Protein AF-A0A6J2YFG0-F1 (afdb_monomer)

Sequence (259 aa):
MTPFLTPVRARVRWTGNDNLDLIRAYYRATNGEQNKTGYRIRLYEQWISLRPDFSRESQQLADQLRSVLRRKRLVLDRLKQAVLAESQEPEQEQNDNLNEISETTHNTPQSRERASLIRRQSRHSVIPHPEENIVTEEIGRIFEKYLMKYSGVDFLSRPRLPKIKYNNQTKSTVAIMNRTLSQYLLQSLSLQNTCNLIYCAAVAVSHVTGLRIGEMVQSSNHKPQIPPWKRRLENKIKDIRVTIRVLHTYLTNDNKINK

Solvent-accessible surface area (backbone atoms only — not comparable to full-atom values): 16410 Å² total; per-residue (Å²): 139,82,84,84,78,75,79,78,81,71,85,80,83,82,50,77,64,59,55,51,54,51,51,50,18,42,34,65,35,13,65,71,66,75,44,71,77,76,30,51,60,44,25,40,58,41,37,44,74,75,37,68,92,63,84,71,56,47,66,59,53,51,54,49,48,54,56,47,58,72,72,44,64,82,65,45,58,60,52,47,52,51,55,54,52,72,72,64,73,86,85,74,92,80,84,89,82,89,88,76,91,81,89,79,78,90,84,88,77,94,80,88,80,76,80,81,71,70,77,75,70,78,78,87,81,75,81,82,53,75,71,58,53,55,55,51,50,52,50,49,54,46,24,52,54,38,44,65,71,49,58,91,56,61,79,87,81,53,73,76,80,75,88,79,73,94,49,71,66,51,50,52,51,49,53,50,48,51,60,59,47,54,64,59,51,76,71,46,89,42,72,67,50,45,51,49,53,54,50,23,48,53,50,31,50,34,47,75,72,68,43,79,72,59,74,83,74,76,72,87,80,68,76,85,76,76,53,72,68,57,54,52,50,53,49,52,52,49,53,51,52,50,53,52,51,52,53,50,51,50,60,55,49,57,63,59,73,77,107

Nearest PDB structures (foldseek):
  4gs7-assembly1_A  TM=3.344E-01  e=2.874E+00  Homo sapiens
  2psm-assembly2_B  TM=2.768E-01  e=5.308E+00  Mus musculus
  8gym-assembly1_T7  TM=2.906E-01  e=5.043E+00  Tetrahymena thermophila SB210

pLDDT: mean 72.44, std 20.34, range [28.08, 97.44]

Organism: Sitophilus oryzae (NCBI:txid7048)

Structure (mmCIF, N/CA/C/O backbone):
data_AF-A0A6J2YFG0-F1
#
_entry.id   AF-A0A6J2YFG0-F1
#
loop_
_atom_site.group_PDB
_atom_site.id
_atom_site.type_symbol
_atom_site.label_atom_id
_atom_site.label_alt_id
_atom_site.label_comp_id
_atom_site.label_asym_id
_atom_site.label_entity_id
_atom_site.label_seq_id
_atom_site.pdbx_PDB_ins_code
_atom_site.Cartn_x
_atom_site.Cartn_y
_atom_site.Cartn_z
_atom_site.occupancy
_atom_site.B_iso_or_equiv
_atom_site.auth_seq_id
_atom_site.auth_comp_id
_atom_site.auth_asym_id
_atom_site.auth_atom_id
_atom_site.pdbx_PDB_model_num
ATOM 1 N N . MET A 1 1 ? -47.883 -12.473 -22.161 1.00 37.53 1 MET A N 1
ATOM 2 C CA . MET A 1 1 ? -46.892 -11.779 -21.308 1.00 37.53 1 MET A CA 1
ATOM 3 C C . MET A 1 1 ? -45.526 -12.397 -21.559 1.00 37.53 1 MET A C 1
ATOM 5 O O . MET A 1 1 ? -45.252 -13.478 -21.061 1.00 37.53 1 MET A O 1
ATOM 9 N N . THR A 1 2 ? -44.708 -11.772 -22.401 1.00 38.28 2 THR A N 1
ATOM 10 C CA . THR A 1 2 ? -43.334 -12.205 -22.705 1.00 38.28 2 THR A CA 1
ATOM 11 C C . THR A 1 2 ? -42.354 -11.413 -21.836 1.00 38.28 2 THR A C 1
ATOM 13 O O . THR A 1 2 ? -42.432 -10.182 -21.837 1.00 38.28 2 THR A O 1
ATOM 16 N N . PRO A 1 3 ? -41.450 -12.058 -21.079 1.00 48.56 3 PRO A N 1
ATOM 17 C CA . PRO A 1 3 ? -40.495 -11.344 -20.246 1.00 48.56 3 PRO A CA 1
ATOM 18 C C . PRO A 1 3 ? -39.401 -10.723 -21.124 1.00 48.56 3 PRO A C 1
ATOM 20 O O . PRO A 1 3 ? -38.761 -11.405 -21.924 1.00 48.56 3 PRO A O 1
ATOM 23 N N . PHE A 1 4 ? -39.186 -9.417 -20.966 1.00 44.22 4 PHE A N 1
ATOM 24 C CA . PHE A 1 4 ? -38.069 -8.696 -21.568 1.00 44.22 4 PHE A CA 1
ATOM 25 C C . PHE A 1 4 ? -36.757 -9.182 -20.939 1.00 44.22 4 PHE A C 1
ATOM 27 O O . PHE A 1 4 ? -36.405 -8.799 -19.824 1.00 44.22 4 PHE A O 1
ATOM 34 N N . LEU A 1 5 ? -36.026 -10.031 -21.659 1.00 46.69 5 LEU A N 1
ATOM 35 C CA . LEU A 1 5 ? -34.631 -10.330 -21.355 1.00 46.69 5 LEU A CA 1
ATOM 36 C C . LEU A 1 5 ? -33.812 -9.062 -21.611 1.00 46.69 5 LEU A C 1
ATOM 38 O O . LEU A 1 5 ? -33.659 -8.626 -22.751 1.00 46.69 5 LEU A O 1
ATOM 42 N N . THR A 1 6 ? -33.290 -8.450 -20.552 1.00 49.12 6 THR A N 1
ATOM 43 C CA . THR A 1 6 ? -32.314 -7.373 -20.694 1.00 49.12 6 THR A CA 1
ATOM 44 C C . THR A 1 6 ? -31.014 -7.967 -21.249 1.00 49.12 6 THR A C 1
ATOM 46 O O . THR A 1 6 ? -30.481 -8.925 -20.679 1.00 49.12 6 THR A O 1
ATOM 49 N N . PRO A 1 7 ? -30.479 -7.456 -22.372 1.00 49.28 7 PRO A N 1
ATOM 50 C CA . PRO A 1 7 ? -29.244 -7.984 -22.925 1.00 49.28 7 PRO A CA 1
ATOM 51 C C . PRO A 1 7 ? -28.097 -7.693 -21.954 1.00 49.28 7 PRO A C 1
ATOM 53 O O . PRO A 1 7 ? -27.773 -6.540 -21.657 1.00 49.28 7 PRO A O 1
ATOM 56 N N . VAL A 1 8 ? -27.474 -8.758 -21.450 1.00 50.25 8 VAL A N 1
ATOM 57 C CA . VAL A 1 8 ? -26.252 -8.690 -20.646 1.00 50.25 8 VAL A CA 1
ATOM 58 C C . VAL A 1 8 ? -25.193 -7.952 -21.469 1.00 50.25 8 VAL A C 1
ATOM 60 O O . VAL A 1 8 ? -24.747 -8.448 -22.503 1.00 50.25 8 VAL A O 1
ATOM 63 N N . ARG A 1 9 ? -24.803 -6.743 -21.035 1.00 54.16 9 ARG A N 1
ATOM 64 C CA . ARG A 1 9 ? -23.772 -5.921 -21.694 1.00 54.16 9 ARG A CA 1
ATOM 65 C C . ARG A 1 9 ? -22.463 -6.716 -21.775 1.00 54.16 9 ARG A C 1
ATOM 67 O O . ARG A 1 9 ? -21.718 -6.807 -20.798 1.00 54.16 9 ARG A O 1
ATOM 74 N N . ALA A 1 10 ? -22.176 -7.278 -22.947 1.00 57.47 10 ALA A N 1
ATOM 75 C CA . ALA A 1 10 ? -20.907 -7.932 -23.229 1.00 57.47 10 ALA A CA 1
ATOM 76 C C . ALA A 1 10 ? -19.752 -6.943 -23.001 1.00 57.47 10 ALA A C 1
ATOM 78 O O . ALA A 1 10 ? -19.823 -5.774 -23.396 1.00 57.47 10 ALA A O 1
ATOM 79 N N . ARG A 1 11 ? -18.677 -7.396 -22.340 1.00 59.41 11 ARG A N 1
ATOM 80 C CA . ARG A 1 11 ? -17.484 -6.563 -22.144 1.00 59.41 11 ARG A CA 1
ATOM 81 C C . ARG A 1 11 ? -16.858 -6.271 -23.498 1.00 59.41 11 ARG A C 1
ATOM 83 O O . ARG A 1 11 ? -16.378 -7.162 -24.189 1.00 59.41 11 ARG A O 1
ATOM 90 N N . VAL A 1 12 ? -16.843 -4.996 -23.834 1.00 73.75 12 VAL A N 1
ATOM 91 C CA . VAL A 1 12 ? -16.319 -4.481 -25.089 1.00 73.75 12 VAL A CA 1
ATOM 92 C C . VAL A 1 12 ? -14.810 -4.676 -25.139 1.00 73.75 12 VAL A C 1
ATOM 94 O O . VAL A 1 12 ? -14.087 -4.286 -24.216 1.00 73.75 12 VAL A O 1
ATOM 97 N N . ARG A 1 13 ? -14.326 -5.259 -26.234 1.00 77.88 13 ARG A N 1
ATOM 98 C CA . ARG A 1 13 ? -12.897 -5.419 -26.488 1.00 77.88 13 ARG A CA 1
ATOM 99 C C . ARG A 1 13 ? -12.367 -4.173 -27.191 1.00 77.88 13 ARG A C 1
ATOM 101 O O . ARG A 1 13 ? -12.672 -3.947 -28.351 1.00 77.88 13 ARG A O 1
ATOM 108 N N . TRP A 1 14 ? -11.558 -3.392 -26.483 1.00 80.38 14 TRP A N 1
ATOM 109 C CA . TRP A 1 14 ? -10.846 -2.244 -27.046 1.00 80.38 14 TRP A CA 1
ATOM 110 C C . TRP A 1 14 ? -9.569 -2.703 -27.743 1.00 80.38 14 TRP A C 1
ATOM 112 O O . TRP A 1 14 ? -8.696 -3.303 -27.107 1.00 80.38 14 TRP A O 1
ATOM 122 N N . THR A 1 15 ? -9.441 -2.412 -29.031 1.00 83.12 15 THR A N 1
ATOM 123 C CA . THR A 1 15 ? -8.237 -2.718 -29.805 1.00 83.12 15 THR A CA 1
ATOM 124 C C . THR A 1 15 ? -7.168 -1.635 -29.641 1.00 83.12 15 THR A C 1
ATOM 126 O O . THR A 1 15 ? -7.382 -0.576 -29.045 1.00 83.12 15 THR A O 1
ATOM 129 N N . GLY A 1 16 ? -5.959 -1.907 -30.140 1.00 77.00 16 GLY A N 1
ATOM 130 C CA . GLY A 1 16 ? -4.879 -0.919 -30.162 1.00 77.00 16 GLY A CA 1
ATOM 131 C C . GLY A 1 16 ? -5.262 0.344 -30.936 1.00 77.00 16 GLY A C 1
ATOM 132 O O . GLY A 1 16 ? -4.987 1.436 -30.443 1.00 77.00 16 GLY A O 1
ATOM 133 N N . ASN A 1 17 ? -5.943 0.176 -32.072 1.00 79.69 17 ASN A N 1
ATOM 134 C CA . ASN A 1 17 ? -6.366 1.263 -32.949 1.00 79.69 17 ASN A CA 1
ATOM 135 C C . ASN A 1 17 ? -7.464 2.122 -32.307 1.00 79.69 17 ASN A C 1
ATOM 137 O O . ASN A 1 17 ? -7.346 3.339 -32.275 1.00 79.69 17 ASN A O 1
ATOM 141 N N . ASP A 1 18 ? -8.447 1.493 -31.650 1.00 82.81 18 ASP A N 1
ATOM 142 C CA . ASP A 1 18 ? -9.519 2.223 -30.948 1.00 82.81 18 ASP A CA 1
ATOM 143 C C . ASP A 1 18 ? -8.964 3.156 -29.869 1.00 82.81 18 ASP A C 1
ATOM 145 O O . ASP A 1 18 ? -9.440 4.269 -29.672 1.00 82.81 18 ASP A O 1
ATOM 149 N N . ASN A 1 19 ? -7.922 2.708 -29.167 1.00 86.19 19 ASN A N 1
ATOM 150 C CA . ASN A 1 19 ? -7.276 3.529 -28.152 1.00 86.19 19 ASN A CA 1
ATOM 151 C C . ASN A 1 19 ? -6.486 4.695 -28.768 1.00 86.19 19 ASN A C 1
ATOM 153 O O . ASN A 1 19 ? -6.380 5.737 -28.128 1.00 86.19 19 ASN A O 1
ATOM 157 N N . LEU A 1 20 ? -5.919 4.524 -29.967 1.00 83.69 20 LEU A N 1
ATOM 158 C CA . LEU A 1 20 ? -5.206 5.589 -30.679 1.00 83.69 20 LEU A CA 1
ATOM 159 C C . LEU A 1 20 ? -6.177 6.660 -31.172 1.00 83.69 20 LEU A C 1
ATOM 161 O O . LEU A 1 20 ? -5.959 7.839 -30.903 1.00 83.69 20 LEU A O 1
ATOM 165 N N . ASP A 1 21 ? -7.277 6.248 -31.797 1.00 84.38 21 ASP A N 1
ATOM 166 C CA . ASP A 1 21 ? -8.328 7.163 -32.245 1.00 84.38 21 ASP A CA 1
ATOM 167 C C . ASP A 1 21 ? -8.951 7.910 -31.055 1.00 84.38 21 ASP A C 1
ATOM 169 O O . ASP A 1 21 ? -9.242 9.100 -31.145 1.00 84.38 21 ASP A O 1
ATOM 173 N N . LEU A 1 22 ? -9.057 7.254 -29.891 1.00 87.81 22 LEU A N 1
ATOM 174 C CA . LEU A 1 22 ? -9.619 7.860 -28.680 1.00 87.81 22 LEU A CA 1
ATOM 175 C C . LEU A 1 22 ? -8.699 8.948 -28.125 1.00 87.81 22 LEU A C 1
ATOM 177 O O . LEU A 1 22 ? -9.158 9.987 -27.651 1.00 87.81 22 LEU A O 1
ATOM 181 N N . ILE A 1 23 ? -7.388 8.715 -28.197 1.00 85.94 23 ILE A N 1
ATOM 182 C CA . ILE A 1 23 ? -6.373 9.700 -27.822 1.00 85.94 23 ILE A CA 1
ATOM 183 C C . ILE A 1 23 ? -6.367 10.873 -28.815 1.00 85.94 23 ILE A C 1
ATOM 185 O O . ILE A 1 23 ? -6.275 12.020 -28.382 1.00 85.94 23 ILE A O 1
ATOM 189 N N . ARG A 1 24 ? -6.506 10.619 -30.124 1.00 84.12 24 ARG A N 1
ATOM 190 C CA . ARG A 1 24 ? -6.614 11.679 -31.144 1.00 84.12 24 ARG A CA 1
ATOM 191 C C . ARG A 1 24 ? -7.839 12.559 -30.908 1.00 84.12 24 ARG A C 1
ATOM 193 O O . ARG A 1 24 ? -7.699 13.776 -30.821 1.00 84.12 24 ARG A O 1
ATOM 200 N N . ALA A 1 25 ? -9.005 11.943 -30.707 1.00 86.88 25 ALA A N 1
ATOM 201 C CA . ALA A 1 25 ? -10.244 12.641 -30.370 1.00 86.88 25 ALA A CA 1
ATOM 202 C C . ALA A 1 25 ? -10.077 13.515 -29.116 1.00 86.88 25 ALA A C 1
ATOM 204 O O . ALA A 1 25 ? -10.520 14.660 -29.080 1.00 86.88 25 ALA A O 1
ATOM 205 N N . TYR A 1 26 ? -9.382 12.999 -28.097 1.00 89.12 26 TYR A N 1
ATOM 206 C CA . TYR A 1 26 ? -9.089 13.736 -26.869 1.00 89.12 26 TYR A CA 1
ATOM 207 C C . TYR A 1 26 ? -8.193 14.953 -27.088 1.00 89.12 26 TYR A C 1
ATOM 209 O O . TYR A 1 26 ? -8.483 16.029 -26.557 1.00 89.12 26 TYR A O 1
ATOM 217 N N . TYR A 1 27 ? -7.117 14.809 -27.859 1.00 86.31 27 TYR A N 1
ATOM 218 C CA . TYR A 1 27 ? -6.218 15.927 -28.117 1.00 86.31 27 TYR A CA 1
ATOM 219 C C . TYR A 1 27 ? -6.853 17.002 -28.994 1.00 86.31 27 TYR A C 1
ATOM 221 O O . TYR A 1 27 ? -6.653 18.179 -28.698 1.00 86.31 27 TYR A O 1
ATOM 229 N N . ARG A 1 28 ? -7.698 16.620 -29.962 1.00 84.94 28 ARG A N 1
ATOM 230 C CA . ARG A 1 28 ? -8.531 17.566 -30.722 1.00 84.94 28 ARG A CA 1
ATOM 231 C C . ARG A 1 28 ? -9.535 18.284 -29.816 1.00 84.94 28 ARG A C 1
ATOM 233 O O . ARG A 1 28 ? -9.607 19.501 -29.815 1.00 84.94 28 ARG A O 1
ATOM 240 N N . ALA A 1 29 ? -10.233 17.555 -28.945 1.00 85.94 29 ALA A N 1
ATOM 241 C CA . ALA A 1 29 ? -11.235 18.127 -28.038 1.00 85.94 29 ALA A CA 1
ATOM 242 C C . ALA A 1 29 ? -10.672 19.060 -26.944 1.00 85.94 29 ALA A C 1
ATOM 244 O O . ALA A 1 29 ? -11.425 19.816 -26.318 1.00 85.94 29 ALA A O 1
ATOM 245 N N . THR A 1 30 ? -9.372 18.967 -26.654 1.00 84.69 30 THR A N 1
ATOM 246 C CA . THR A 1 30 ? -8.705 19.735 -25.589 1.00 84.69 30 THR A CA 1
ATOM 247 C C . THR A 1 30 ? -7.671 20.731 -26.099 1.00 84.69 30 THR A C 1
ATOM 249 O O . THR A 1 30 ? -7.011 21.353 -25.264 1.00 84.69 30 THR A O 1
ATOM 252 N N . ASN A 1 31 ? -7.511 20.873 -27.419 1.00 80.38 31 ASN A N 1
ATOM 253 C CA . ASN A 1 31 ? -6.430 21.634 -28.054 1.00 80.38 31 ASN A CA 1
ATOM 254 C C . ASN A 1 31 ? -5.073 21.291 -27.421 1.00 80.38 31 ASN A C 1
ATOM 256 O O . ASN A 1 31 ? -4.400 22.130 -26.824 1.00 80.38 31 ASN A O 1
ATOM 260 N N . GLY A 1 32 ? -4.723 20.003 -27.426 1.00 76.00 32 GLY A N 1
ATOM 261 C CA . GLY A 1 32 ? -3.454 19.549 -26.859 1.00 76.00 32 GLY A CA 1
ATOM 262 C C . GLY A 1 32 ? -3.339 19.738 -25.342 1.00 76.00 32 GLY A C 1
ATOM 263 O O . GLY A 1 32 ? -2.236 19.985 -24.853 1.00 76.00 32 GLY A O 1
ATOM 264 N N . GLU A 1 33 ? -4.445 19.583 -24.602 1.00 80.19 33 GLU A N 1
ATOM 265 C CA . GLU A 1 33 ? -4.572 19.759 -23.143 1.00 80.19 33 GLU A CA 1
ATOM 266 C C . GLU A 1 33 ? -4.668 21.199 -22.605 1.00 80.19 33 GLU A C 1
ATOM 268 O O . GLU A 1 33 ? -4.679 21.380 -21.385 1.00 80.19 33 GLU A O 1
ATOM 273 N N . GLN A 1 34 ? -4.806 22.210 -23.462 1.00 74.19 34 GLN A N 1
ATOM 274 C CA . GLN A 1 34 ? -4.973 23.604 -23.033 1.00 74.19 34 GLN A CA 1
ATOM 275 C C . GLN A 1 34 ? -6.355 23.877 -22.416 1.00 74.19 34 GLN A C 1
ATOM 277 O O . GLN A 1 34 ? -6.458 24.616 -21.439 1.00 74.19 34 GLN A O 1
ATOM 282 N N . ASN A 1 35 ? -7.415 23.225 -22.911 1.00 78.94 35 ASN A N 1
ATOM 283 C CA . ASN A 1 35 ? -8.776 23.389 -22.389 1.00 78.94 35 ASN A CA 1
ATOM 284 C C . ASN A 1 35 ? -9.368 22.063 -21.883 1.00 78.94 35 ASN A C 1
ATOM 286 O O . ASN A 1 35 ? -10.023 21.311 -22.611 1.00 78.94 35 ASN A O 1
ATOM 290 N N . LYS A 1 36 ? -9.147 21.784 -20.591 1.00 80.00 36 LYS A N 1
ATOM 291 C CA . LYS A 1 36 ? -9.624 20.567 -19.905 1.00 80.00 36 LYS A CA 1
ATOM 292 C C . LYS A 1 36 ? -11.017 20.714 -19.284 1.00 80.00 36 LYS A C 1
ATOM 294 O O . LYS A 1 36 ? -11.574 19.722 -18.813 1.00 80.00 36 LYS A O 1
ATOM 299 N N . THR A 1 37 ? -11.602 21.907 -19.263 1.00 81.12 37 THR A N 1
ATOM 300 C CA . THR A 1 37 ? -12.914 22.127 -18.641 1.00 81.12 37 THR A CA 1
ATOM 301 C C . THR A 1 37 ? -14.016 21.635 -19.577 1.00 81.12 37 THR A C 1
ATOM 303 O O . THR A 1 37 ? -14.057 21.999 -20.751 1.00 81.12 37 THR A O 1
ATOM 306 N N . GLY A 1 38 ? -14.891 20.748 -19.089 1.00 77.62 38 GLY A N 1
ATOM 307 C CA . GLY A 1 38 ? -16.030 20.237 -19.868 1.00 77.62 38 GLY A CA 1
ATOM 308 C C . GLY A 1 38 ? -15.674 19.387 -21.099 1.00 77.62 38 GLY A C 1
ATOM 309 O O . GLY A 1 38 ? -16.550 19.100 -21.907 1.00 77.62 38 GLY A O 1
ATOM 310 N N . TYR A 1 39 ? -14.419 18.939 -21.245 1.00 85.50 39 TYR A N 1
ATOM 311 C CA . TYR A 1 39 ? -13.917 18.309 -22.480 1.00 85.50 39 TYR A CA 1
ATOM 312 C C . TYR A 1 39 ? -14.648 17.030 -22.920 1.00 85.50 39 TYR A C 1
ATOM 314 O O . TYR A 1 39 ? -14.474 16.591 -24.049 1.00 85.50 39 TYR A O 1
ATOM 322 N N . ARG A 1 40 ? -15.435 16.397 -22.040 1.00 84.81 40 ARG A N 1
ATOM 323 C CA . ARG A 1 40 ? -16.103 15.114 -22.318 1.00 84.81 40 ARG A CA 1
ATOM 324 C C . ARG A 1 40 ? -17.143 15.213 -23.432 1.00 84.81 40 ARG A C 1
ATOM 326 O O . ARG A 1 40 ? -17.296 14.250 -24.173 1.00 84.81 40 ARG A O 1
ATOM 333 N N . ILE A 1 41 ? -17.828 16.352 -23.536 1.00 85.00 41 ILE A N 1
ATOM 334 C CA . ILE A 1 41 ? -18.824 16.598 -24.589 1.00 85.00 41 ILE A CA 1
ATOM 335 C C . ILE A 1 41 ? -18.101 16.719 -25.937 1.00 85.00 41 ILE A C 1
ATOM 337 O O . ILE A 1 41 ? -18.354 15.929 -26.838 1.00 85.00 41 ILE A O 1
ATOM 341 N N . ARG A 1 42 ? -17.076 17.578 -26.005 1.00 87.06 42 ARG A N 1
ATOM 342 C CA . ARG A 1 42 ? -16.222 17.739 -27.194 1.00 87.06 42 ARG A CA 1
ATOM 343 C C . ARG A 1 42 ? -15.512 16.445 -27.603 1.00 87.06 42 ARG A C 1
ATOM 345 O O . ARG A 1 42 ? -15.375 16.151 -28.782 1.00 87.06 42 ARG A O 1
ATOM 352 N N . LEU A 1 43 ? -15.074 15.638 -26.635 1.00 88.06 43 LEU A N 1
ATOM 353 C CA . LEU A 1 43 ? -14.476 14.325 -26.894 1.00 88.06 43 LEU A CA 1
ATOM 354 C C . LEU A 1 43 ? -15.467 13.389 -27.589 1.00 88.06 43 LEU A C 1
ATOM 356 O O . LEU A 1 43 ? -15.077 12.662 -28.496 1.00 88.06 43 LEU A O 1
ATOM 360 N N . TYR A 1 44 ? -16.721 13.382 -27.142 1.00 87.69 44 TYR A N 1
ATOM 361 C CA . TYR A 1 44 ? -17.765 12.549 -27.726 1.00 87.69 44 TYR A CA 1
ATOM 362 C C . TYR A 1 44 ? -18.090 12.979 -29.163 1.00 87.69 44 TYR A C 1
ATOM 364 O O . TYR A 1 44 ? -18.161 12.124 -30.042 1.00 87.69 44 TYR A O 1
ATOM 372 N N . GLU A 1 45 ? -18.179 14.285 -29.423 1.00 86.19 45 GLU A N 1
ATOM 373 C CA . GLU A 1 45 ? -18.369 14.840 -30.773 1.00 86.19 45 GLU A CA 1
ATOM 374 C C . GLU A 1 45 ? -17.232 14.429 -31.722 1.00 86.19 45 GLU A C 1
ATOM 376 O O . GLU A 1 45 ? -17.475 13.893 -32.804 1.00 86.19 45 GLU A O 1
ATOM 381 N N . GLN A 1 46 ? -15.978 14.587 -31.282 1.00 87.88 46 GLN A N 1
ATOM 382 C CA . GLN A 1 46 ? -14.803 14.173 -32.056 1.00 87.88 46 GLN A CA 1
ATOM 383 C C . GLN A 1 46 ? -14.742 12.651 -32.255 1.00 87.88 46 GLN A C 1
ATOM 385 O O . GLN A 1 46 ? -14.297 12.174 -33.297 1.00 87.88 46 GLN A O 1
ATOM 390 N N . TRP A 1 47 ? -15.201 11.871 -31.273 1.00 87.62 47 TRP A N 1
ATOM 391 C CA . TRP A 1 47 ? -15.224 10.411 -31.352 1.00 87.62 47 TRP A CA 1
ATOM 392 C C . TRP A 1 47 ? -16.231 9.897 -32.380 1.00 87.62 47 TRP A C 1
ATOM 394 O O . TRP A 1 47 ? -15.883 9.018 -33.164 1.00 87.62 47 TRP A O 1
ATOM 404 N N . ILE A 1 48 ? -17.451 10.442 -32.407 1.00 87.38 48 ILE A N 1
ATOM 405 C CA . ILE A 1 48 ? -18.463 10.041 -33.396 1.00 87.38 48 ILE A CA 1
ATOM 406 C C . ILE A 1 48 ? -17.980 10.346 -34.812 1.00 87.38 48 ILE A C 1
ATOM 408 O O . ILE A 1 48 ? -18.152 9.513 -35.696 1.00 87.38 48 ILE A O 1
ATOM 412 N N . SER A 1 49 ? -17.336 11.500 -35.007 1.00 84.25 49 SER A N 1
ATOM 413 C CA . SER A 1 49 ? -16.759 11.877 -36.300 1.00 84.25 49 SER A CA 1
ATOM 414 C C . SER A 1 49 ? -15.691 10.879 -36.771 1.00 84.25 49 SER A C 1
ATOM 416 O O . SER A 1 49 ? -15.665 10.491 -37.935 1.00 84.25 49 SER A O 1
ATOM 418 N N . LEU A 1 50 ? -14.844 10.394 -35.857 1.00 81.69 50 LEU A N 1
ATOM 419 C CA . LEU A 1 50 ? -13.775 9.447 -36.187 1.00 81.69 50 LEU A CA 1
ATOM 420 C C . LEU A 1 50 ? -14.248 7.993 -36.302 1.00 81.69 50 LEU A C 1
ATOM 422 O O . LEU A 1 50 ? -13.652 7.214 -37.045 1.00 81.69 50 LEU A O 1
ATOM 426 N N . ARG A 1 51 ? -15.256 7.589 -35.525 1.00 81.75 51 ARG A N 1
ATOM 427 C CA . ARG A 1 51 ? -15.717 6.195 -35.418 1.00 81.75 51 ARG A CA 1
ATOM 428 C C . ARG A 1 51 ? -17.246 6.127 -35.310 1.00 81.75 51 ARG A C 1
ATOM 430 O O . ARG A 1 51 ? -17.761 5.756 -34.249 1.00 81.75 51 ARG A O 1
ATOM 437 N N . PRO A 1 52 ? -17.974 6.407 -36.407 1.00 80.38 52 PRO A N 1
ATOM 438 C CA . PRO A 1 52 ? -19.437 6.341 -36.420 1.00 80.38 52 PRO A CA 1
ATOM 439 C C . PRO A 1 52 ? -19.962 4.926 -36.124 1.00 80.38 52 PRO A C 1
ATOM 441 O O . PRO A 1 52 ? -20.976 4.768 -35.446 1.00 80.38 52 PRO A O 1
ATOM 444 N N . ASP A 1 53 ? -19.215 3.890 -36.515 1.00 79.88 53 ASP A N 1
ATOM 445 C CA . ASP A 1 53 ? -19.589 2.479 -36.326 1.00 79.88 53 ASP A CA 1
ATOM 446 C C . ASP A 1 53 ? -19.478 1.992 -34.869 1.00 79.88 53 ASP A C 1
ATOM 448 O O . ASP A 1 53 ? -19.900 0.884 -34.531 1.00 79.88 53 ASP A O 1
ATOM 452 N N . PHE A 1 54 ? -18.878 2.791 -33.978 1.00 77.12 54 PHE A N 1
ATOM 453 C CA . PHE A 1 54 ? -18.627 2.410 -32.590 1.00 77.12 54 PHE A CA 1
ATOM 454 C C . PHE A 1 54 ? -19.197 3.437 -31.614 1.00 77.12 54 PHE A C 1
ATOM 456 O O . PHE A 1 54 ? -18.480 4.202 -30.959 1.00 77.12 54 PHE A O 1
ATOM 463 N N . SER A 1 55 ? -20.522 3.404 -31.480 1.00 75.44 55 SER A N 1
ATOM 464 C CA . SER A 1 55 ? -21.249 4.273 -30.558 1.00 75.44 55 SER A CA 1
ATOM 465 C C . SER A 1 55 ? -20.983 3.901 -29.093 1.00 75.44 55 SER A C 1
ATOM 467 O O . SER A 1 55 ? -21.136 2.750 -28.661 1.00 75.44 55 SER A O 1
ATOM 469 N N . ARG A 1 56 ? -20.542 4.893 -28.314 1.00 79.88 56 ARG A N 1
ATOM 470 C CA . ARG A 1 56 ? -20.232 4.781 -2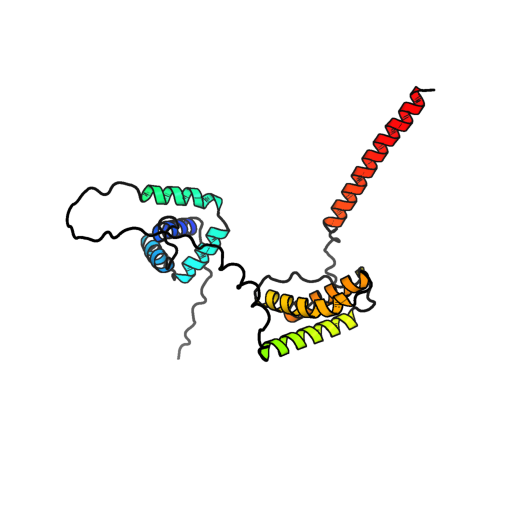6.883 1.00 79.88 56 ARG A CA 1
ATOM 471 C C . ARG A 1 56 ? -20.649 6.037 -26.157 1.00 79.88 56 ARG A C 1
ATOM 473 O O . ARG A 1 56 ? -20.434 7.133 -26.645 1.00 79.88 56 ARG A O 1
ATOM 480 N N . GLU A 1 57 ? -21.150 5.871 -24.943 1.00 81.81 57 GLU A N 1
ATOM 481 C CA . GLU A 1 57 ? -21.496 7.001 -24.089 1.00 81.81 57 GLU A CA 1
ATOM 482 C C . GLU A 1 57 ? -20.246 7.811 -23.698 1.00 81.81 57 GLU A C 1
ATOM 484 O O . GLU A 1 57 ? -19.171 7.248 -23.455 1.00 81.81 57 GLU A O 1
ATOM 489 N N . SER A 1 58 ? -20.398 9.132 -23.573 1.00 79.62 58 SER A N 1
ATOM 490 C CA . SER A 1 58 ? -19.325 10.067 -23.200 1.00 79.62 58 SER A CA 1
ATOM 491 C C . SER A 1 58 ? -18.581 9.654 -21.920 1.00 79.62 58 SER A C 1
ATOM 493 O O . SER A 1 58 ? -17.356 9.780 -21.827 1.00 79.62 58 SER A O 1
ATOM 495 N N . GLN A 1 59 ? -19.298 9.082 -20.950 1.00 80.12 59 GLN A N 1
ATOM 496 C CA . GLN A 1 59 ? -18.727 8.572 -19.706 1.00 80.12 59 GLN A CA 1
ATOM 497 C C . GLN A 1 59 ? -17.826 7.346 -19.933 1.00 80.12 59 GLN A C 1
ATOM 499 O O . GLN A 1 59 ? -16.728 7.278 -19.378 1.00 80.12 59 GLN A O 1
ATOM 504 N N . GLN A 1 60 ? -18.238 6.409 -20.794 1.00 83.81 60 GLN A N 1
ATOM 505 C CA . GLN A 1 60 ? -17.457 5.207 -21.114 1.00 83.81 60 GLN A CA 1
ATOM 506 C C . GLN A 1 60 ? -16.160 5.559 -21.851 1.00 83.81 60 GLN A C 1
ATOM 508 O O . GLN A 1 60 ? -15.108 4.983 -21.564 1.00 83.81 60 GLN A O 1
ATOM 513 N N . LEU A 1 61 ? -16.223 6.540 -22.757 1.00 85.88 61 LEU A N 1
ATOM 514 C CA . LEU A 1 61 ? -15.054 7.082 -23.451 1.00 85.88 61 LEU A CA 1
ATOM 515 C C . LEU A 1 61 ? -14.076 7.730 -22.467 1.00 85.88 61 LEU A C 1
ATOM 517 O O . LEU A 1 61 ? -12.878 7.460 -22.523 1.00 85.88 61 LEU A O 1
ATOM 521 N N . ALA A 1 62 ? -14.575 8.521 -21.512 1.00 85.50 62 ALA A N 1
ATOM 522 C CA . ALA A 1 62 ? -13.741 9.145 -20.487 1.00 85.50 62 ALA A CA 1
ATOM 523 C C . ALA A 1 62 ? -13.074 8.112 -19.558 1.00 85.50 62 ALA A C 1
ATOM 525 O O . ALA A 1 62 ? -11.898 8.255 -19.210 1.00 85.50 62 ALA A O 1
ATOM 526 N N . ASP A 1 63 ? -13.792 7.061 -19.157 1.00 84.62 63 ASP A N 1
ATOM 527 C CA . ASP A 1 63 ? -13.247 5.988 -18.319 1.00 84.62 63 ASP A CA 1
ATOM 528 C C . ASP A 1 63 ? -12.172 5.175 -19.050 1.00 84.62 63 ASP A C 1
ATOM 530 O O . ASP A 1 63 ? -11.096 4.915 -18.491 1.00 84.62 63 ASP A O 1
ATOM 534 N N . GLN A 1 64 ? -12.408 4.847 -20.323 1.00 86.31 64 GLN A N 1
ATOM 535 C CA . GLN A 1 64 ? -11.413 4.181 -21.156 1.00 86.31 64 GLN A CA 1
ATOM 536 C C . GLN A 1 64 ? -10.190 5.074 -21.388 1.00 86.31 64 GLN A C 1
ATOM 538 O O . GLN A 1 64 ? -9.060 4.616 -21.211 1.00 86.31 64 GLN A O 1
ATOM 543 N N . LEU A 1 65 ? -10.392 6.356 -21.696 1.00 86.12 65 LEU A N 1
ATOM 544 C CA . LEU A 1 65 ? -9.319 7.326 -21.887 1.00 86.12 65 LEU A CA 1
ATOM 545 C C . LEU A 1 65 ? -8.413 7.391 -20.649 1.00 86.12 65 LEU A C 1
ATOM 547 O O . LEU A 1 65 ? -7.199 7.245 -20.772 1.00 86.12 65 LEU A O 1
ATOM 551 N N . ARG A 1 66 ? -8.974 7.501 -19.435 1.00 85.38 66 ARG A N 1
ATOM 552 C CA . ARG A 1 66 ? -8.183 7.476 -18.186 1.00 85.38 66 ARG A CA 1
ATOM 553 C C . ARG A 1 66 ? -7.346 6.202 -18.052 1.00 85.38 66 ARG A C 1
ATOM 555 O O . ARG A 1 66 ? -6.192 6.257 -17.619 1.00 85.38 66 ARG A O 1
ATOM 562 N N . SER A 1 67 ? -7.916 5.051 -18.409 1.00 84.38 67 SER A N 1
ATOM 563 C CA . SER A 1 67 ? -7.218 3.761 -18.380 1.00 84.38 67 SER A CA 1
ATOM 564 C C . SER A 1 67 ? -6.052 3.721 -19.375 1.00 84.38 67 SER A C 1
ATOM 566 O O . SER A 1 67 ? -4.956 3.279 -19.016 1.00 84.38 67 SER A O 1
ATOM 568 N N . VAL A 1 68 ? -6.256 4.229 -20.593 1.00 83.19 68 VAL A N 1
ATOM 569 C CA . VAL A 1 68 ? -5.245 4.288 -21.659 1.00 83.19 68 VAL A CA 1
ATOM 570 C C . VAL A 1 68 ? -4.121 5.267 -21.308 1.00 83.19 68 VAL A C 1
ATOM 572 O O . VAL A 1 68 ? -2.952 4.874 -21.340 1.00 83.19 68 VAL A O 1
ATOM 575 N N . LEU A 1 69 ? -4.456 6.489 -20.880 1.00 81.56 69 LEU A N 1
ATOM 576 C CA . LEU A 1 69 ? -3.498 7.523 -20.460 1.00 81.56 69 LEU A CA 1
ATOM 577 C C . LEU A 1 69 ? -2.586 7.037 -19.324 1.00 81.56 69 LEU A C 1
ATOM 579 O O . LEU A 1 69 ? -1.387 7.310 -19.306 1.00 81.56 69 LEU A O 1
ATOM 583 N N . ARG A 1 70 ? -3.131 6.252 -18.386 1.00 79.12 70 ARG A N 1
ATOM 584 C CA . ARG A 1 70 ? -2.349 5.662 -17.291 1.00 79.12 70 ARG A CA 1
ATOM 585 C C . ARG A 1 70 ? -1.360 4.595 -17.772 1.00 79.12 70 ARG A C 1
ATOM 587 O O . ARG A 1 70 ? -0.329 4.409 -17.133 1.00 79.12 70 ARG A O 1
ATOM 594 N N . ARG A 1 71 ? -1.673 3.871 -18.852 1.00 76.81 71 ARG A N 1
ATOM 595 C CA . ARG A 1 71 ? -0.882 2.729 -19.347 1.00 76.81 71 ARG A CA 1
ATOM 596 C C . ARG A 1 71 ? 0.159 3.103 -20.409 1.00 76.81 71 ARG A C 1
ATOM 598 O O . ARG A 1 71 ? 1.140 2.381 -20.530 1.00 76.81 71 ARG A O 1
ATOM 605 N N . LYS A 1 72 ? -0.039 4.178 -21.183 1.00 65.75 72 LYS A N 1
ATOM 606 C CA . LYS A 1 72 ? 0.748 4.471 -22.401 1.00 65.75 72 LYS A CA 1
ATOM 607 C C . LYS A 1 72 ? 1.366 5.880 -22.439 1.00 65.75 72 LYS A C 1
ATOM 609 O O . LYS A 1 72 ? 1.242 6.572 -23.441 1.00 65.75 72 LYS A O 1
ATOM 614 N N . ARG A 1 73 ? 2.065 6.303 -21.377 1.00 58.94 73 ARG A N 1
ATOM 615 C CA . ARG A 1 73 ? 2.646 7.664 -21.281 1.00 58.94 73 ARG A CA 1
ATOM 616 C C . ARG A 1 73 ? 3.629 8.029 -22.409 1.00 58.94 73 ARG A C 1
ATOM 618 O O . ARG A 1 73 ? 3.553 9.136 -22.906 1.00 58.94 73 ARG A O 1
ATOM 625 N N . LEU A 1 74 ? 4.492 7.110 -22.854 1.00 51.53 74 LEU A N 1
ATOM 626 C CA . LEU A 1 74 ? 5.578 7.426 -23.806 1.00 51.53 74 LEU A CA 1
ATOM 627 C C . LEU A 1 74 ? 5.147 7.518 -25.286 1.00 51.53 74 LEU A C 1
ATOM 629 O O . LEU A 1 74 ? 5.801 8.183 -26.078 1.00 51.53 74 LEU A O 1
ATOM 633 N N . VAL A 1 75 ? 4.050 6.860 -25.681 1.00 59.03 75 VAL A N 1
ATOM 634 C CA . VAL A 1 75 ? 3.500 6.943 -27.058 1.00 59.03 75 VAL A CA 1
ATOM 635 C C . VAL A 1 75 ? 2.658 8.215 -27.237 1.00 59.03 75 VAL A C 1
ATOM 637 O O . VAL A 1 75 ? 2.432 8.681 -28.350 1.00 59.03 75 VAL A O 1
ATOM 640 N N . LEU A 1 76 ? 2.217 8.788 -26.119 1.00 62.50 76 LEU A N 1
ATOM 641 C CA . LEU A 1 76 ? 1.290 9.902 -26.059 1.00 62.50 76 LEU A CA 1
ATOM 642 C C . LEU A 1 76 ? 1.912 11.228 -26.512 1.00 62.50 76 LEU A C 1
ATOM 644 O O . LEU A 1 76 ? 1.248 11.998 -27.196 1.00 62.50 76 LEU A O 1
ATOM 648 N N . ASP A 1 77 ? 3.191 11.451 -26.201 1.00 62.56 77 ASP A N 1
ATOM 649 C CA . ASP A 1 77 ? 3.898 12.690 -26.549 1.00 62.56 77 ASP A CA 1
ATOM 650 C C . ASP A 1 77 ? 4.070 12.847 -28.067 1.00 62.56 77 ASP A C 1
ATOM 652 O O . ASP A 1 77 ? 3.855 13.931 -28.607 1.00 62.56 77 ASP A O 1
ATOM 656 N N . ARG A 1 78 ? 4.349 11.745 -28.779 1.00 62.53 78 ARG A N 1
ATOM 657 C CA . ARG A 1 78 ? 4.431 11.734 -30.252 1.00 62.53 78 ARG A CA 1
ATOM 658 C C . ARG A 1 78 ? 3.074 12.000 -30.908 1.00 62.53 78 ARG A C 1
ATOM 660 O O . ARG A 1 78 ? 3.002 12.734 -31.885 1.00 62.53 78 ARG A O 1
ATOM 667 N N . LEU A 1 79 ? 1.993 11.434 -30.361 1.00 63.50 79 LEU A N 1
ATOM 668 C CA . LEU A 1 79 ? 0.631 11.691 -30.850 1.00 63.50 79 LEU A CA 1
ATOM 669 C C . LEU A 1 79 ? 0.174 13.120 -30.569 1.00 63.50 79 LEU A C 1
ATOM 671 O O . LEU A 1 79 ? -0.480 13.721 -31.414 1.00 63.50 79 LEU A O 1
ATOM 675 N N . LYS A 1 80 ? 0.527 13.667 -29.405 1.00 65.06 80 LYS A N 1
ATOM 676 C CA . LYS A 1 80 ? 0.252 15.061 -29.066 1.00 65.06 80 LYS A CA 1
ATOM 677 C C . LYS A 1 80 ? 0.927 16.005 -30.062 1.00 65.06 80 LYS A C 1
ATOM 679 O O . LYS A 1 80 ? 0.277 16.919 -30.549 1.00 65.06 80 LYS A O 1
ATOM 684 N N . GLN A 1 81 ? 2.196 15.757 -30.387 1.00 63.66 81 GLN A N 1
ATOM 685 C CA . GLN A 1 81 ? 2.935 16.538 -31.384 1.00 63.66 81 GLN A CA 1
ATOM 686 C C . GLN A 1 81 ? 2.322 16.418 -32.785 1.00 63.66 81 GLN A C 1
ATOM 688 O O . GLN A 1 81 ? 2.144 17.434 -33.443 1.00 63.66 81 GLN A O 1
ATOM 693 N N . ALA A 1 82 ? 1.927 15.214 -33.210 1.00 62.88 82 ALA A N 1
ATOM 694 C CA . ALA A 1 82 ? 1.290 15.005 -34.513 1.00 62.88 82 ALA A CA 1
ATOM 695 C C . ALA A 1 82 ? -0.071 15.715 -34.639 1.00 62.88 82 ALA A C 1
ATOM 697 O O . ALA A 1 82 ? -0.338 16.351 -35.649 1.00 62.88 82 ALA A O 1
ATOM 698 N N . VAL A 1 83 ? -0.914 15.665 -33.599 1.00 64.06 83 VAL A N 1
ATOM 699 C CA . VAL A 1 83 ? -2.225 16.343 -33.607 1.00 64.06 83 VAL A CA 1
ATOM 700 C C . VAL A 1 83 ? -2.077 17.865 -33.556 1.00 64.06 83 VAL A C 1
ATOM 702 O O . VAL A 1 83 ? -2.857 18.569 -34.182 1.00 64.06 83 VAL A O 1
ATOM 705 N N . LEU A 1 84 ? -1.080 18.384 -32.833 1.00 64.50 84 LEU A N 1
ATOM 706 C CA . LEU A 1 84 ? -0.788 19.820 -32.824 1.00 64.50 84 LEU A CA 1
ATOM 707 C C . LEU A 1 84 ? -0.247 20.309 -34.177 1.00 64.50 84 LEU A C 1
ATOM 709 O O . LEU A 1 84 ? -0.591 21.412 -34.582 1.00 64.50 84 LEU A O 1
ATOM 713 N N . ALA A 1 85 ? 0.538 19.485 -34.878 1.00 60.75 85 ALA A N 1
ATOM 714 C CA . ALA A 1 85 ? 1.021 19.784 -36.225 1.00 60.75 85 ALA A CA 1
ATOM 715 C C . ALA A 1 85 ? -0.108 19.767 -37.274 1.00 60.75 85 ALA A C 1
ATOM 717 O O . ALA A 1 85 ? -0.130 20.623 -38.145 1.00 60.75 85 ALA A O 1
ATOM 718 N N . GLU A 1 86 ? -1.088 18.859 -37.159 1.00 61.62 86 GLU A N 1
ATOM 719 C CA . GLU A 1 86 ? -2.291 18.846 -38.019 1.00 61.62 86 GLU A CA 1
ATOM 720 C C . GLU A 1 86 ? -3.200 20.073 -37.811 1.00 61.62 86 GLU A C 1
ATOM 722 O O . GLU A 1 86 ? -3.959 20.431 -38.704 1.00 61.62 86 GLU A O 1
ATOM 727 N N . SER A 1 87 ? -3.151 20.714 -36.639 1.00 56.69 87 SER A N 1
ATOM 728 C CA . SER A 1 87 ? -3.906 21.941 -36.341 1.00 56.69 87 SER A CA 1
ATOM 729 C C . SER A 1 87 ? -3.185 23.230 -36.770 1.00 56.69 87 SER A C 1
ATOM 731 O O . SER A 1 87 ? -3.717 24.311 -36.529 1.00 56.69 87 SER A O 1
ATOM 733 N N . GLN A 1 88 ? -1.992 23.140 -37.374 1.00 44.91 88 GLN A N 1
ATOM 734 C CA . GLN A 1 88 ? -1.218 24.277 -37.885 1.00 44.91 88 GLN A CA 1
ATOM 735 C C . GLN A 1 88 ? -0.896 24.100 -39.381 1.00 44.91 88 GLN A C 1
ATOM 737 O O . GLN A 1 88 ? 0.249 23.864 -39.741 1.00 44.91 88 GLN A O 1
ATOM 742 N N . GLU A 1 89 ? -1.893 24.252 -40.252 1.00 38.44 89 GLU A N 1
ATOM 743 C CA . GLU A 1 89 ? -1.723 24.604 -41.675 1.00 38.44 89 GLU A CA 1
ATOM 744 C C . GLU A 1 89 ? -2.786 25.659 -42.052 1.00 38.44 89 GLU A C 1
ATOM 746 O O . GLU A 1 89 ? -3.804 25.761 -41.363 1.00 38.44 89 GLU A O 1
ATOM 751 N N . PRO A 1 90 ? -2.505 26.536 -43.035 1.00 38.28 90 PRO A N 1
ATOM 752 C CA . PRO A 1 90 ? -2.824 27.958 -42.953 1.00 38.28 90 PRO A CA 1
ATOM 753 C C . PRO A 1 90 ? -4.237 28.269 -43.451 1.00 38.28 90 PRO A C 1
ATOM 755 O O . PRO A 1 90 ? -4.535 28.115 -44.634 1.00 38.28 90 PRO A O 1
ATOM 758 N N . GLU A 1 91 ? -5.098 28.778 -42.571 1.00 32.34 91 GLU A N 1
ATOM 759 C CA . GLU A 1 91 ? -6.323 29.437 -43.019 1.00 32.34 91 GLU A CA 1
ATOM 760 C C . GLU A 1 91 ? -5.975 30.826 -43.563 1.00 32.34 91 GLU A C 1
ATOM 762 O O . GLU A 1 91 ? -5.433 31.690 -42.870 1.00 32.34 91 GLU A O 1
ATOM 767 N N . GLN A 1 92 ? -6.235 30.962 -44.861 1.00 31.30 92 GLN A N 1
ATOM 768 C CA . GLN A 1 92 ? -6.128 32.173 -45.651 1.00 31.30 92 GLN A CA 1
ATOM 769 C C . GLN A 1 92 ? -7.055 33.271 -45.122 1.00 31.30 92 GLN A C 1
ATOM 771 O O . GLN A 1 92 ? -8.154 33.018 -44.633 1.00 31.30 92 GLN A O 1
ATOM 776 N N . GLU A 1 93 ? -6.573 34.496 -45.292 1.00 36.72 93 GLU A N 1
ATOM 777 C CA . GLU A 1 93 ? -7.255 35.770 -45.108 1.00 36.72 93 GLU A CA 1
ATOM 778 C C . GLU A 1 93 ? -8.696 35.765 -45.638 1.00 36.72 93 GLU A C 1
ATOM 780 O O . GLU A 1 93 ? -8.929 35.508 -46.820 1.00 36.72 93 GLU A O 1
ATOM 785 N N . GLN A 1 94 ? -9.646 36.172 -44.793 1.00 34.53 94 GLN A N 1
ATOM 786 C CA . GLN A 1 94 ? -10.776 36.985 -45.232 1.00 34.53 94 GLN A CA 1
ATOM 787 C C . GLN A 1 94 ? -11.268 37.894 -44.098 1.00 34.53 94 GLN A C 1
ATOM 789 O O . GLN A 1 94 ? -11.469 37.477 -42.960 1.00 34.53 94 GLN A O 1
ATOM 794 N N . ASN A 1 95 ? -11.350 39.165 -44.475 1.00 29.70 95 ASN A N 1
ATOM 795 C CA . ASN A 1 95 ? -11.470 40.383 -43.689 1.00 29.70 95 ASN A CA 1
ATOM 796 C C . ASN A 1 95 ? -12.846 40.650 -43.045 1.00 29.70 95 ASN A C 1
ATOM 798 O O . ASN A 1 95 ? -13.861 40.076 -43.434 1.00 29.70 95 ASN A O 1
ATOM 802 N N . ASP A 1 96 ? -12.799 41.671 -42.176 1.00 28.44 96 ASP A N 1
ATOM 803 C CA . ASP A 1 96 ? -13.846 42.602 -41.718 1.00 28.44 96 ASP A CA 1
ATOM 804 C C . ASP A 1 96 ? -14.840 42.044 -40.675 1.00 28.44 96 ASP A C 1
ATOM 806 O O . ASP A 1 96 ? -15.550 41.075 -40.902 1.00 28.44 96 ASP A O 1
ATOM 810 N N . ASN A 1 97 ? -14.989 42.620 -39.475 1.00 28.08 97 ASN A N 1
ATOM 811 C CA . ASN A 1 97 ? -15.216 44.039 -39.222 1.00 28.08 97 ASN A CA 1
ATOM 812 C C . ASN A 1 97 ? -15.025 44.396 -37.728 1.00 28.08 97 ASN A C 1
ATOM 814 O O . ASN A 1 97 ? -15.180 43.556 -36.840 1.00 28.08 97 ASN A O 1
ATOM 818 N N . LEU A 1 98 ? -14.712 45.668 -37.490 1.00 29.89 98 LEU A N 1
ATOM 819 C CA . LEU A 1 98 ? -14.394 46.328 -36.223 1.00 29.89 98 LEU A CA 1
ATOM 820 C C . LEU A 1 98 ? -15.599 46.480 -35.280 1.00 29.89 98 LEU A C 1
ATOM 822 O O . LEU A 1 98 ? -16.716 46.731 -35.723 1.00 29.89 98 LEU A O 1
ATOM 826 N N . ASN A 1 99 ? -15.336 46.404 -33.972 1.00 28.86 99 ASN A N 1
ATOM 827 C CA . ASN A 1 99 ? -15.615 47.467 -32.990 1.00 28.86 99 ASN A CA 1
ATOM 828 C C . ASN A 1 99 ? -15.298 46.950 -31.573 1.00 28.86 99 ASN A C 1
ATOM 830 O O . ASN A 1 99 ? -15.575 45.798 -31.267 1.00 28.86 99 ASN A O 1
ATOM 834 N N . GLU A 1 100 ? -14.837 47.700 -30.581 1.00 32.53 100 GLU A N 1
ATOM 835 C CA . GLU A 1 100 ? -14.175 48.996 -30.421 1.00 32.53 100 GLU A CA 1
ATOM 836 C C . GLU A 1 100 ? -14.120 49.163 -28.877 1.00 32.53 100 GLU A C 1
ATOM 838 O O . GLU A 1 100 ? -15.156 49.001 -28.239 1.00 32.53 100 GLU A O 1
ATOM 843 N N . ILE A 1 101 ? -12.939 49.471 -28.305 1.00 30.67 101 ILE A N 1
ATOM 844 C CA . ILE A 1 101 ? -12.718 50.197 -27.019 1.00 30.67 101 ILE A CA 1
ATOM 845 C C . ILE A 1 101 ? -13.161 49.456 -25.713 1.00 30.67 101 ILE A C 1
ATOM 847 O O . ILE A 1 101 ? -14.244 48.905 -25.601 1.00 30.67 101 ILE A O 1
ATOM 851 N N . SER A 1 102 ? -12.354 49.292 -24.655 1.00 29.34 102 SER A N 1
ATOM 852 C CA . SER A 1 102 ? -11.528 50.278 -23.948 1.00 29.34 102 SER A C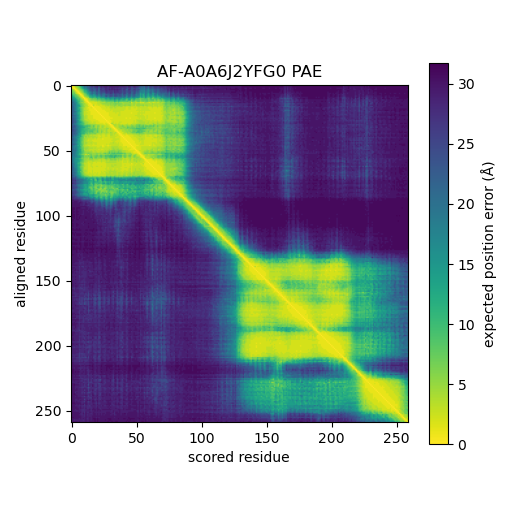A 1
ATOM 853 C C . SER A 1 102 ? -10.317 49.656 -23.253 1.00 29.34 102 SER A C 1
ATOM 855 O O . SER A 1 102 ? -10.429 48.694 -22.490 1.00 29.34 102 SER A O 1
ATOM 857 N N . GLU A 1 103 ? -9.180 50.324 -23.408 1.00 32.44 103 GLU A N 1
ATOM 858 C CA . GLU A 1 103 ? -8.073 50.320 -22.460 1.00 32.44 103 GLU A CA 1
ATOM 859 C C . GLU A 1 103 ? -8.440 51.159 -21.230 1.00 32.44 103 GLU A C 1
ATOM 861 O O . GLU A 1 103 ? -8.941 52.275 -21.363 1.00 32.44 103 GLU A O 1
ATO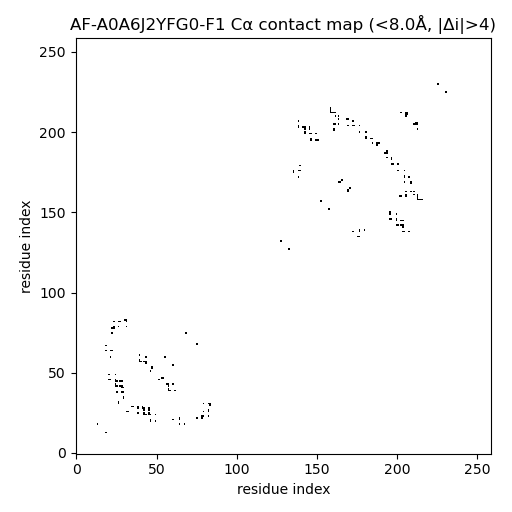M 866 N N . THR A 1 104 ? -8.131 50.683 -20.023 1.00 28.72 104 THR A N 1
ATOM 867 C CA . THR A 1 104 ? -7.836 51.570 -18.885 1.00 28.72 104 THR A CA 1
ATOM 868 C C . THR A 1 104 ? -6.870 50.866 -17.926 1.00 28.72 104 THR A C 1
ATOM 870 O O . THR A 1 104 ? -7.247 50.004 -17.139 1.00 28.72 104 THR A O 1
ATOM 873 N N . THR A 1 105 ? -5.595 51.211 -18.105 1.00 28.84 105 THR A N 1
ATOM 874 C CA . THR A 1 105 ? -4.607 51.609 -17.086 1.00 28.84 105 THR A CA 1
ATOM 875 C C . THR A 1 105 ? -4.431 50.788 -15.798 1.00 28.84 105 THR A C 1
ATOM 877 O O . THR A 1 105 ? -5.317 50.664 -14.961 1.00 28.84 105 THR A O 1
ATOM 880 N N . HIS A 1 106 ? -3.178 50.346 -15.620 1.00 30.52 106 HIS A N 1
ATOM 881 C CA . HIS A 1 106 ? -2.375 50.324 -14.389 1.00 30.52 106 HIS A CA 1
ATOM 882 C C . HIS A 1 106 ? -3.104 50.449 -13.041 1.00 30.52 106 HIS A C 1
ATOM 884 O O . HIS A 1 106 ? -3.687 51.486 -12.752 1.00 30.52 106 HIS A O 1
ATOM 890 N N . ASN A 1 107 ? -2.875 49.473 -12.149 1.00 31.55 107 ASN A N 1
ATOM 891 C CA . ASN A 1 107 ? -2.269 49.724 -10.831 1.00 31.55 107 ASN A CA 1
ATOM 892 C C . ASN A 1 107 ? -1.883 48.412 -10.123 1.00 31.55 107 ASN A C 1
ATOM 894 O O . ASN A 1 107 ? -2.725 47.645 -9.661 1.00 31.55 107 ASN A O 1
ATOM 898 N N . THR A 1 108 ? -0.575 48.197 -9.989 1.00 41.75 108 THR A N 1
ATOM 899 C CA . THR A 1 108 ? 0.024 47.343 -8.953 1.00 41.75 108 THR A CA 1
ATOM 900 C C . THR A 1 108 ? 0.029 48.137 -7.647 1.00 41.75 108 THR A C 1
ATOM 902 O O . THR A 1 108 ? 0.494 49.275 -7.647 1.00 41.75 108 THR A O 1
ATOM 905 N N . PRO A 1 109 ? -0.423 47.556 -6.523 1.00 38.62 109 PRO A N 1
ATOM 906 C CA . PRO A 1 109 ? 0.466 47.558 -5.361 1.00 38.62 109 PRO A CA 1
ATOM 907 C C . PRO A 1 109 ? 0.463 46.223 -4.600 1.00 38.62 109 PRO A C 1
ATOM 909 O O . PRO A 1 109 ? -0.526 45.771 -4.029 1.00 38.62 109 PRO A O 1
ATOM 912 N N . GLN A 1 110 ? 1.640 45.603 -4.586 1.00 42.69 110 GLN A N 1
ATOM 913 C CA . GLN A 1 110 ? 2.342 45.126 -3.393 1.00 42.69 110 GLN A CA 1
ATOM 914 C C . GLN A 1 110 ? 1.542 45.151 -2.070 1.00 42.69 110 GLN A C 1
ATOM 916 O O . GLN A 1 110 ? 1.461 46.165 -1.386 1.00 42.69 110 GLN A O 1
ATOM 921 N N . SER A 1 111 ? 1.014 43.993 -1.667 1.00 35.94 111 SER A N 1
ATOM 922 C CA . SER A 1 111 ? 0.691 43.647 -0.268 1.00 35.94 111 SER A CA 1
ATOM 923 C C . SER A 1 111 ? 0.564 42.131 -0.134 1.00 35.94 111 SER A C 1
ATOM 925 O O . SER A 1 111 ? -0.483 41.564 0.171 1.00 35.94 111 SER A O 1
ATOM 927 N N . ARG A 1 112 ? 1.668 41.442 -0.425 1.00 44.16 112 ARG A N 1
ATOM 928 C CA . ARG A 1 112 ? 1.776 39.985 -0.370 1.00 44.16 112 ARG A CA 1
ATOM 929 C C . ARG A 1 112 ? 2.640 39.572 0.814 1.00 44.16 112 ARG A C 1
ATOM 931 O O . ARG A 1 112 ? 3.667 38.956 0.602 1.00 44.16 112 ARG A O 1
ATOM 938 N N . GLU A 1 113 ? 2.239 39.897 2.046 1.00 40.34 113 GLU A N 1
ATOM 939 C CA . GLU A 1 113 ? 2.948 39.333 3.213 1.00 40.34 113 GLU A CA 1
ATOM 940 C C . GLU A 1 113 ? 2.179 39.230 4.541 1.00 40.34 113 GLU A C 1
ATOM 942 O O . GLU A 1 113 ? 2.752 38.799 5.535 1.00 40.34 113 GLU A O 1
ATOM 947 N N . ARG A 1 114 ? 0.863 39.500 4.593 1.00 37.62 114 ARG A N 1
ATOM 948 C CA . ARG A 1 114 ? 0.106 39.390 5.865 1.00 37.62 114 ARG A CA 1
ATOM 949 C C . ARG A 1 114 ? -1.013 38.345 5.922 1.00 37.62 114 ARG A C 1
ATOM 951 O O . ARG A 1 114 ? -1.571 38.116 6.989 1.00 37.62 114 ARG A O 1
ATOM 958 N N . ALA A 1 115 ? -1.298 37.636 4.828 1.00 35.31 115 ALA A N 1
ATOM 959 C CA . ALA A 1 115 ? -2.380 36.639 4.778 1.00 35.31 115 ALA A CA 1
ATOM 960 C C . ALA A 1 115 ? -1.946 35.188 5.094 1.00 35.31 115 ALA A C 1
ATOM 962 O O . ALA A 1 115 ? -2.785 34.286 5.138 1.00 35.31 115 ALA A O 1
ATOM 963 N N . SER A 1 116 ? -0.654 34.927 5.326 1.00 36.03 116 SER A N 1
ATOM 964 C CA . SER A 1 116 ? -0.116 33.567 5.515 1.00 36.03 116 SER A CA 1
ATOM 965 C C . SER A 1 116 ? 0.031 33.116 6.976 1.00 36.03 116 SER A C 1
ATOM 967 O O . SER A 1 116 ? 0.346 31.948 7.204 1.00 36.03 116 SER A O 1
ATOM 969 N N . LEU A 1 117 ? -0.259 33.971 7.967 1.00 38.50 117 LEU A N 1
ATOM 970 C CA . LEU A 1 117 ? -0.077 33.632 9.389 1.00 38.50 117 LEU A CA 1
ATOM 971 C C . LEU A 1 117 ? -1.374 33.320 10.159 1.00 38.50 117 LEU A C 1
ATOM 973 O O . LEU A 1 117 ? -1.317 32.582 11.136 1.00 38.50 117 LEU A O 1
ATOM 977 N N . ILE A 1 118 ? -2.552 33.743 9.686 1.00 36.72 118 ILE A N 1
ATOM 978 C CA . ILE A 1 118 ? -3.822 33.508 10.411 1.00 36.72 118 ILE A CA 1
ATOM 979 C C . ILE A 1 118 ? -4.503 32.184 9.998 1.00 36.72 118 ILE A C 1
ATOM 981 O O . ILE A 1 118 ? -5.235 31.578 10.774 1.00 36.72 118 ILE A O 1
ATOM 985 N N . ARG A 1 119 ? -4.194 31.620 8.819 1.00 38.00 119 ARG A N 1
ATOM 986 C CA . ARG A 1 119 ? -4.820 30.359 8.357 1.00 38.00 119 ARG A CA 1
ATOM 987 C C . ARG A 1 119 ? -4.265 29.087 9.022 1.00 38.00 119 ARG A C 1
ATOM 989 O O . ARG A 1 119 ? -4.801 28.000 8.805 1.00 38.00 119 ARG A O 1
ATOM 996 N N . ARG A 1 120 ? -3.194 29.186 9.819 1.00 42.22 120 ARG A N 1
ATOM 997 C CA . ARG A 1 120 ? -2.559 28.021 10.465 1.00 42.22 120 ARG A CA 1
ATOM 998 C C . ARG A 1 120 ? -3.102 27.682 11.858 1.00 42.22 120 ARG A C 1
ATOM 1000 O O . ARG A 1 120 ? -2.783 26.601 12.336 1.00 42.22 120 ARG A O 1
ATOM 1007 N N . GLN A 1 121 ? -3.949 28.516 12.465 1.00 41.09 121 GLN A N 1
ATOM 1008 C CA . GLN A 1 121 ? -4.423 28.293 13.843 1.00 41.09 121 GLN A CA 1
ATOM 1009 C C . GLN A 1 121 ? -5.885 27.826 13.978 1.00 41.09 121 GLN A C 1
ATOM 1011 O O . GLN A 1 121 ? -6.271 27.396 15.055 1.00 41.09 121 GLN A O 1
ATOM 1016 N N . SER A 1 122 ? -6.690 27.795 12.907 1.00 42.34 122 SER A N 1
ATOM 1017 C CA . SER A 1 122 ? -8.116 27.399 12.998 1.00 42.34 122 SER A CA 1
ATOM 1018 C C . SER A 1 122 ? -8.432 25.959 12.574 1.00 42.34 122 SER A C 1
ATOM 1020 O O . SER A 1 122 ? -9.580 25.635 12.280 1.00 42.34 122 SER A O 1
ATOM 1022 N N . ARG A 1 123 ? -7.449 25.054 12.544 1.00 43.78 123 ARG A N 1
ATOM 1023 C CA . ARG A 1 123 ? -7.756 23.615 12.576 1.00 43.78 123 ARG A CA 1
ATOM 1024 C C . ARG A 1 123 ? -7.666 23.194 14.031 1.00 43.78 123 ARG A C 1
ATOM 1026 O O . ARG A 1 123 ? -6.561 23.253 14.546 1.00 43.78 123 ARG A O 1
ATOM 1033 N N . HIS A 1 124 ? -8.788 22.767 14.606 1.00 39.31 124 HIS A N 1
ATOM 1034 C CA . HIS A 1 124 ? -9.011 22.050 15.881 1.00 39.31 124 HIS A CA 1
ATOM 1035 C C . HIS A 1 124 ? -10.119 22.713 16.714 1.00 39.31 124 HIS A C 1
ATOM 1037 O O . HIS A 1 124 ? -9.940 23.092 17.860 1.00 39.31 124 HIS A O 1
ATOM 1043 N N . SER A 1 125 ? -11.298 22.824 16.108 1.00 44.81 125 SER A N 1
ATOM 1044 C CA . SER A 1 125 ? -12.572 22.734 16.820 1.00 44.81 125 SER A CA 1
ATOM 1045 C C . SER A 1 125 ? -13.587 22.238 15.796 1.00 44.81 125 SER A C 1
ATOM 1047 O O . SER A 1 125 ? -14.246 23.013 15.108 1.00 44.81 125 SER A O 1
ATOM 1049 N N . VAL A 1 126 ? -13.574 20.924 15.561 1.00 44.81 126 VAL A N 1
ATOM 1050 C CA . VAL A 1 126 ? -14.653 20.251 14.836 1.00 44.81 126 VAL A CA 1
ATOM 1051 C C . VAL A 1 126 ? -15.538 19.672 15.921 1.00 44.81 126 VAL A C 1
ATOM 1053 O O . VAL A 1 126 ? -15.113 18.794 16.668 1.00 44.81 126 VAL A O 1
ATOM 1056 N N . ILE A 1 127 ? -16.734 20.235 16.033 1.00 47.09 127 ILE A N 1
ATOM 1057 C CA . ILE A 1 127 ? -17.824 19.706 16.843 1.00 47.09 127 ILE A CA 1
ATOM 1058 C C . ILE A 1 127 ? -18.041 18.245 16.398 1.00 47.09 127 ILE A C 1
ATOM 1060 O O . ILE A 1 127 ? -18.264 18.032 15.203 1.00 47.09 127 ILE A O 1
ATOM 1064 N N . PRO A 1 128 ? -17.925 17.241 17.288 1.00 45.41 128 PRO A N 1
ATOM 1065 C CA . PRO A 1 128 ? -18.091 15.840 16.910 1.00 45.41 128 PRO A CA 1
ATOM 1066 C C . PRO A 1 128 ? -19.505 15.589 16.380 1.00 45.41 128 PRO A C 1
ATOM 1068 O O . PRO A 1 128 ? -20.489 15.787 17.092 1.00 45.41 128 PRO A O 1
ATOM 1071 N N . HIS A 1 129 ? -19.611 15.156 15.124 1.00 44.22 129 HIS A N 1
ATOM 1072 C CA . HIS A 1 129 ? -20.869 14.668 14.568 1.00 44.22 129 HIS A CA 1
ATOM 1073 C C . HIS A 1 129 ? -21.188 13.317 15.242 1.00 44.22 129 HIS A C 1
ATOM 1075 O O . HIS A 1 129 ? -20.299 12.464 15.301 1.00 44.22 129 HIS A O 1
ATOM 1081 N N . PRO A 1 130 ? -22.414 13.073 15.740 1.00 56.00 130 PRO A N 1
ATOM 1082 C CA . PRO A 1 130 ? -22.745 11.873 16.523 1.00 56.00 130 PRO A CA 1
ATOM 1083 C C . PRO A 1 130 ? -22.457 10.544 15.799 1.00 56.00 130 PRO A C 1
ATOM 1085 O O . PRO A 1 130 ? -22.142 9.546 16.440 1.00 56.00 130 PRO A O 1
ATOM 1088 N N . GLU A 1 131 ? -22.478 10.536 14.466 1.00 55.12 131 GLU A N 1
ATOM 1089 C CA . GLU A 1 131 ? -22.138 9.368 13.641 1.00 55.12 131 GLU A CA 1
ATOM 1090 C C . GLU A 1 131 ? -20.638 9.019 13.651 1.00 55.12 131 GLU A C 1
ATOM 1092 O O . GLU A 1 131 ? -20.281 7.844 13.560 1.00 55.12 131 GLU A O 1
ATOM 1097 N N . GLU A 1 132 ? -19.743 10.006 13.797 1.00 58.56 132 GLU A N 1
ATOM 1098 C CA . GLU A 1 132 ? -18.298 9.747 13.871 1.00 58.56 132 GLU A CA 1
ATOM 1099 C C . GLU A 1 132 ? -17.926 9.064 15.193 1.00 58.56 132 GLU A C 1
ATOM 1101 O O . GLU A 1 132 ? -17.094 8.155 15.190 1.00 58.56 132 GLU A O 1
ATOM 1106 N N . ASN A 1 133 ? -18.592 9.428 16.297 1.00 62.69 133 ASN A N 1
ATOM 1107 C CA . ASN A 1 133 ? -18.357 8.822 17.610 1.00 62.69 133 ASN A CA 1
ATOM 1108 C C . ASN A 1 133 ? -18.689 7.322 17.617 1.00 62.69 133 ASN A C 1
ATOM 1110 O O . ASN A 1 133 ? -17.863 6.525 18.057 1.00 62.69 133 ASN A O 1
ATOM 1114 N N . ILE A 1 134 ? -19.821 6.916 17.030 1.00 69.19 134 ILE A N 1
ATOM 1115 C CA . ILE A 1 134 ? -20.240 5.501 16.973 1.00 69.19 134 ILE A CA 1
ATOM 1116 C C . ILE A 1 134 ? -19.200 4.649 16.230 1.00 69.19 134 ILE A C 1
ATOM 1118 O O . ILE A 1 134 ? -18.813 3.571 16.682 1.00 69.19 134 ILE A O 1
ATOM 1122 N N . VAL A 1 135 ? -18.699 5.146 15.093 1.00 70.44 135 VAL A N 1
ATOM 1123 C CA . VAL A 1 135 ? -17.680 4.437 14.306 1.00 70.44 135 VAL A CA 1
ATOM 1124 C C . VAL A 1 135 ? -16.344 4.391 15.052 1.00 70.44 135 VAL A C 1
ATOM 1126 O O . VAL A 1 135 ? -15.646 3.378 14.991 1.00 70.44 135 VAL A O 1
ATOM 1129 N N . THR A 1 136 ? -15.976 5.457 15.771 1.00 79.38 136 THR A N 1
ATOM 1130 C CA . THR A 1 136 ? -14.743 5.469 16.572 1.00 79.38 136 THR A CA 1
ATOM 1131 C C . THR A 1 136 ? -14.793 4.499 17.752 1.00 79.38 136 THR A C 1
ATOM 1133 O O . THR A 1 136 ? -13.809 3.795 17.986 1.00 79.38 136 THR A O 1
ATOM 1136 N N . GLU A 1 137 ? -15.933 4.399 18.438 1.00 81.81 137 GLU A N 1
ATOM 1137 C CA . GLU A 1 137 ? -16.132 3.485 19.564 1.00 81.81 137 GLU A CA 1
ATOM 1138 C C . GLU A 1 137 ? -16.098 2.022 19.115 1.00 81.81 137 GLU A C 1
ATOM 1140 O O . GLU A 1 137 ? -15.409 1.207 19.729 1.00 81.81 137 GLU A O 1
ATOM 1145 N N . GLU A 1 138 ? -16.751 1.686 17.999 1.00 84.25 138 GLU A N 1
ATOM 1146 C CA . GLU A 1 138 ? -16.743 0.318 17.468 1.00 84.25 138 GLU A CA 1
ATOM 1147 C C . GLU A 1 138 ? -15.331 -0.130 17.059 1.00 84.25 138 GLU A C 1
ATOM 1149 O O . GLU A 1 138 ? -14.889 -1.236 17.382 1.00 84.25 138 GLU A O 1
ATOM 1154 N N . ILE A 1 139 ? -14.570 0.752 16.399 1.00 86.25 139 ILE A N 1
ATOM 1155 C CA . ILE A 1 139 ? -13.167 0.484 16.059 1.00 86.25 139 ILE A CA 1
ATOM 1156 C C . ILE A 1 139 ? -12.333 0.272 17.335 1.00 86.25 139 ILE A C 1
ATOM 1158 O O . ILE A 1 139 ? -11.498 -0.638 17.368 1.00 86.25 139 ILE A O 1
ATOM 1162 N N . GLY A 1 140 ? -12.570 1.074 18.379 1.00 86.56 140 GLY A N 1
ATOM 1163 C CA . GLY A 1 140 ? -11.927 0.940 19.688 1.00 86.56 140 GLY A CA 1
ATOM 1164 C C . GLY A 1 140 ? -12.226 -0.404 20.357 1.00 86.56 140 GLY A C 1
ATOM 1165 O O . GLY A 1 140 ? -11.303 -1.115 20.753 1.00 86.56 140 GLY A O 1
ATOM 1166 N N . ARG A 1 141 ? -13.494 -0.829 20.377 1.00 88.69 141 ARG A N 1
ATOM 1167 C CA . ARG A 1 141 ? -13.897 -2.137 20.922 1.00 88.69 141 ARG A CA 1
ATOM 1168 C C . ARG A 1 141 ? -13.241 -3.304 20.193 1.00 88.69 141 ARG A C 1
ATOM 1170 O O . ARG A 1 141 ? -12.776 -4.259 20.819 1.00 88.69 141 ARG A O 1
ATOM 1177 N N . ILE A 1 142 ? -13.187 -3.244 18.862 1.00 88.94 142 ILE A N 1
ATOM 1178 C CA . ILE A 1 142 ? -12.517 -4.267 18.050 1.00 88.94 142 ILE A CA 1
ATOM 1179 C C . ILE A 1 142 ? -11.014 -4.287 18.359 1.00 88.94 142 ILE A C 1
ATOM 1181 O O . ILE A 1 142 ? -10.421 -5.362 18.461 1.00 88.94 142 ILE A O 1
ATOM 1185 N N . PHE A 1 143 ? -10.394 -3.120 18.527 1.00 91.56 143 PHE A N 1
ATOM 1186 C CA . PHE A 1 143 ? -8.988 -3.012 18.904 1.00 91.56 143 PHE A CA 1
ATOM 1187 C C . PHE A 1 143 ? -8.698 -3.663 20.259 1.00 91.56 143 PHE A C 1
ATOM 1189 O O . PHE A 1 143 ? -7.816 -4.517 20.329 1.00 91.56 143 PHE A O 1
ATOM 1196 N N . GLU A 1 144 ? -9.469 -3.344 21.299 1.00 90.56 144 GLU A N 1
ATOM 1197 C CA . GLU A 1 144 ? -9.313 -3.937 22.634 1.00 90.56 144 GLU A CA 1
ATOM 1198 C C . GLU A 1 144 ? -9.499 -5.456 22.616 1.00 90.56 144 GLU A C 1
ATOM 1200 O O . GLU A 1 144 ? -8.708 -6.196 23.205 1.00 90.56 144 GLU A O 1
ATOM 1205 N N . LYS A 1 145 ? -10.479 -5.949 21.850 1.00 91.31 145 LYS A N 1
ATOM 1206 C CA . LYS A 1 145 ? -10.674 -7.389 21.632 1.00 91.31 145 LYS A CA 1
ATOM 1207 C C . LYS A 1 145 ? -9.410 -8.059 21.086 1.00 91.31 145 LYS A C 1
ATOM 1209 O O . LYS A 1 145 ? -9.040 -9.144 21.536 1.00 91.31 145 LYS A O 1
ATOM 1214 N N . TYR A 1 146 ? -8.747 -7.446 20.107 1.00 89.56 146 TYR A N 1
ATOM 1215 C CA . TYR A 1 146 ? -7.512 -7.998 19.547 1.00 89.56 146 TYR A CA 1
ATOM 1216 C C . TYR A 1 146 ? -6.298 -7.793 20.447 1.00 89.56 146 TYR A C 1
ATOM 1218 O O . TYR A 1 146 ? -5.414 -8.649 20.449 1.00 89.56 146 TYR A O 1
ATOM 1226 N N . LEU A 1 147 ? -6.281 -6.723 21.239 1.00 90.81 147 LEU A N 1
ATOM 1227 C CA . LEU A 1 147 ? -5.261 -6.497 22.252 1.00 90.81 147 LEU A CA 1
ATOM 1228 C C . LEU A 1 147 ? -5.264 -7.628 23.287 1.00 90.81 147 LEU A C 1
ATOM 1230 O O . LEU A 1 147 ? -4.209 -8.189 23.563 1.00 90.81 147 LEU A O 1
ATOM 1234 N N . MET A 1 148 ? -6.447 -8.033 23.758 1.00 88.81 148 MET A N 1
ATOM 1235 C CA . MET A 1 148 ? -6.610 -9.185 24.653 1.00 88.81 148 MET A CA 1
ATOM 1236 C C . MET A 1 148 ? -6.275 -10.512 23.962 1.00 88.81 148 MET A C 1
ATOM 1238 O O . MET A 1 148 ? -5.646 -11.385 24.549 1.00 88.81 148 MET A O 1
ATOM 1242 N N . LYS A 1 149 ? -6.650 -10.679 22.687 1.00 88.00 149 LYS A N 1
ATOM 1243 C CA . LYS A 1 149 ? -6.361 -11.918 21.943 1.00 88.00 149 LYS A CA 1
ATOM 1244 C C . LYS A 1 149 ? -4.861 -12.152 21.735 1.00 88.00 149 LYS A C 1
ATOM 1246 O O . LYS A 1 149 ? -4.420 -13.297 21.727 1.00 88.00 149 LYS A O 1
ATOM 1251 N N . TYR A 1 150 ? -4.094 -11.089 21.498 1.00 86.31 150 TYR A N 1
ATOM 1252 C CA . TYR A 1 150 ? -2.669 -11.180 21.170 1.00 86.31 150 TYR A CA 1
ATOM 1253 C C . TYR A 1 150 ? -1.743 -10.735 22.308 1.00 86.31 150 TYR A C 1
ATOM 1255 O O . TYR A 1 150 ? -0.521 -10.723 22.124 1.00 86.31 150 TYR A O 1
ATOM 1263 N N . SER A 1 151 ? -2.279 -10.410 23.487 1.00 82.62 151 SER A N 1
ATOM 1264 C CA . SER A 1 151 ? -1.468 -10.162 24.678 1.00 82.62 151 SER A CA 1
ATOM 1265 C C . SER A 1 151 ? -0.692 -11.426 25.048 1.00 82.62 151 SER A C 1
ATOM 1267 O O . SER A 1 151 ? -1.276 -12.497 25.181 1.00 82.62 151 SER A O 1
ATOM 1269 N N . GLY A 1 152 ? 0.631 -11.318 25.179 1.00 80.44 152 GLY A N 1
ATOM 1270 C CA . GLY A 1 152 ? 1.501 -12.449 25.530 1.00 80.44 152 GLY A CA 1
ATOM 1271 C C . GLY A 1 152 ? 1.782 -13.448 24.398 1.00 80.44 152 GLY A C 1
ATOM 1272 O O . GLY A 1 152 ? 2.621 -14.325 24.568 1.00 80.44 152 GLY A O 1
ATOM 1273 N N . VAL A 1 153 ? 1.150 -13.308 23.228 1.00 82.88 153 VAL A N 1
ATOM 1274 C CA . VAL A 1 153 ? 1.438 -14.161 22.064 1.00 82.88 153 VAL A CA 1
ATOM 1275 C C . VAL A 1 153 ? 2.754 -13.722 21.424 1.00 82.88 153 VAL A C 1
ATOM 1277 O O . VAL A 1 153 ? 2.919 -12.538 21.119 1.00 82.88 153 VAL A O 1
ATOM 1280 N N . ASP A 1 154 ? 3.670 -14.660 21.173 1.00 81.25 154 ASP A N 1
ATOM 1281 C CA . ASP A 1 154 ? 4.929 -14.370 20.476 1.00 81.25 154 ASP A CA 1
ATOM 1282 C C . ASP A 1 154 ? 4.691 -13.783 19.070 1.00 81.25 154 ASP A C 1
ATOM 1284 O O . ASP A 1 154 ? 3.678 -14.039 18.422 1.00 81.25 154 ASP A O 1
ATOM 1288 N N . PHE A 1 155 ? 5.615 -12.968 18.568 1.00 78.50 155 PHE A N 1
ATOM 1289 C CA . PHE A 1 155 ? 5.460 -12.329 17.261 1.00 78.50 155 PHE A CA 1
ATOM 1290 C C . PHE A 1 155 ? 5.472 -13.316 16.098 1.00 78.50 155 PHE A C 1
ATOM 1292 O O . PHE A 1 155 ? 4.818 -13.066 15.084 1.00 78.50 155 PHE A O 1
ATOM 1299 N N . LEU A 1 156 ? 6.230 -14.408 16.217 1.00 79.31 156 LEU A N 1
ATOM 1300 C CA . LEU A 1 156 ? 6.438 -15.345 15.115 1.00 79.31 156 LEU A CA 1
ATOM 1301 C C . LEU A 1 156 ? 5.227 -16.248 14.872 1.00 79.31 156 LEU A C 1
ATOM 1303 O O . LEU A 1 156 ? 5.035 -16.712 13.749 1.00 79.31 156 LEU A O 1
ATOM 1307 N N . SER A 1 157 ? 4.397 -16.465 15.892 1.00 80.38 157 SER A N 1
ATOM 1308 C CA . SER A 1 157 ? 3.187 -17.288 15.809 1.00 80.38 157 SER A CA 1
ATOM 1309 C C . SER A 1 157 ? 1.956 -16.518 15.320 1.00 80.38 157 SER A C 1
ATOM 1311 O O . SER A 1 157 ? 0.903 -17.111 15.084 1.00 80.38 157 SER A O 1
ATOM 1313 N N . ARG A 1 158 ? 2.063 -15.196 15.138 1.00 84.38 158 ARG A N 1
ATOM 1314 C CA . ARG A 1 158 ? 0.935 -14.358 14.719 1.00 84.38 158 ARG A CA 1
ATOM 1315 C C . ARG A 1 158 ? 0.601 -14.533 13.238 1.00 84.38 158 ARG A C 1
ATOM 1317 O O . ARG A 1 158 ? 1.504 -14.621 12.400 1.00 84.38 158 ARG A O 1
ATOM 1324 N N . PRO A 1 159 ? -0.693 -14.496 12.874 1.00 83.94 159 PRO A N 1
ATOM 1325 C CA . PRO A 1 159 ? -1.094 -14.585 11.481 1.00 83.94 159 PRO A CA 1
ATOM 1326 C C . PRO A 1 159 ? -0.599 -13.373 10.687 1.00 83.94 159 PRO A C 1
ATOM 1328 O O . PRO A 1 159 ? -0.528 -12.239 11.177 1.00 83.94 159 PRO A O 1
ATOM 1331 N N . ARG A 1 160 ? -0.272 -13.610 9.415 1.00 83.44 160 ARG A N 1
ATOM 1332 C CA . ARG A 1 160 ? 0.130 -12.542 8.497 1.00 83.44 160 ARG A CA 1
ATOM 1333 C C . ARG A 1 160 ? -1.065 -11.658 8.167 1.00 83.44 160 ARG A C 1
ATOM 1335 O O . ARG A 1 160 ? -2.150 -12.149 7.864 1.00 83.44 160 ARG A O 1
ATOM 1342 N N . LEU A 1 161 ? -0.836 -10.350 8.166 1.00 85.62 161 LEU A N 1
ATOM 1343 C CA . LEU A 1 161 ? -1.870 -9.390 7.809 1.00 85.62 161 LEU A CA 1
ATOM 1344 C C . LEU A 1 161 ? -2.087 -9.361 6.290 1.00 85.62 161 LEU A C 1
ATOM 1346 O O . LEU A 1 161 ? -1.111 -9.295 5.533 1.00 85.62 161 LEU A O 1
ATOM 1350 N N . PRO A 1 162 ? -3.347 -9.392 5.827 1.00 83.56 162 PRO A N 1
ATOM 1351 C CA . PRO A 1 162 ? -3.660 -9.248 4.417 1.00 83.56 162 PRO A CA 1
ATOM 1352 C C . PRO A 1 162 ? -3.329 -7.835 3.930 1.00 83.56 162 PRO A C 1
ATOM 1354 O O . PRO A 1 162 ? -3.370 -6.854 4.673 1.00 83.56 162 PRO A O 1
ATOM 1357 N N . LYS A 1 163 ? -3.028 -7.713 2.636 1.00 85.19 163 LYS A N 1
ATOM 1358 C CA . LYS A 1 163 ? -2.788 -6.409 2.017 1.00 85.19 163 LYS A CA 1
ATOM 1359 C C . LYS A 1 163 ? -4.107 -5.645 1.885 1.00 85.19 163 LYS A C 1
ATOM 1361 O O . LYS A 1 163 ? -4.977 -6.035 1.107 1.00 85.19 163 LYS A O 1
ATOM 1366 N N . ILE A 1 164 ? -4.217 -4.527 2.595 1.00 86.75 164 ILE A N 1
ATOM 1367 C CA . ILE A 1 164 ? -5.405 -3.670 2.558 1.00 86.75 164 ILE A CA 1
ATOM 1368 C C . ILE A 1 164 ? -5.437 -2.864 1.252 1.00 86.75 164 ILE A C 1
ATOM 1370 O O . ILE A 1 164 ? -4.416 -2.346 0.788 1.00 86.75 164 ILE A O 1
ATOM 1374 N N . LYS A 1 165 ? -6.619 -2.762 0.633 1.00 85.94 165 LYS A N 1
ATOM 1375 C CA . LYS A 1 165 ? -6.831 -1.921 -0.553 1.00 85.94 165 LYS A CA 1
ATOM 1376 C C . LYS A 1 165 ? -6.835 -0.444 -0.159 1.00 85.94 165 LYS A C 1
ATOM 1378 O O . LYS A 1 165 ? -7.421 -0.053 0.849 1.00 85.94 165 LYS A O 1
ATOM 1383 N N . TYR A 1 166 ? -6.229 0.386 -1.002 1.00 88.56 166 TYR A N 1
ATOM 1384 C CA . TYR A 1 166 ? -6.235 1.834 -0.824 1.00 88.56 166 TYR A CA 1
ATOM 1385 C C . TYR A 1 166 ? -7.553 2.424 -1.337 1.00 88.56 166 TYR A C 1
ATOM 1387 O O . TYR A 1 166 ? -7.772 2.513 -2.544 1.00 88.56 166 TYR A O 1
ATOM 1395 N N . ASN A 1 167 ? -8.436 2.808 -0.420 1.00 90.25 167 ASN A N 1
ATOM 1396 C CA . ASN A 1 167 ? -9.694 3.500 -0.695 1.00 90.25 167 ASN A CA 1
ATOM 1397 C C . ASN A 1 167 ? -9.951 4.558 0.401 1.00 90.25 167 ASN A C 1
ATOM 1399 O O . ASN A 1 167 ? -9.196 4.649 1.373 1.00 90.25 167 ASN A O 1
ATOM 1403 N N . ASN A 1 168 ? -10.986 5.386 0.237 1.00 88.75 168 ASN A N 1
ATOM 1404 C CA . ASN A 1 168 ? -11.279 6.454 1.198 1.00 88.75 168 ASN A CA 1
ATOM 1405 C C . ASN A 1 168 ? -11.741 5.913 2.557 1.00 88.75 168 ASN A C 1
ATOM 1407 O O . ASN A 1 168 ? -11.329 6.450 3.576 1.00 88.75 168 ASN A O 1
ATOM 1411 N N . GLN A 1 169 ? -12.505 4.819 2.579 1.00 87.31 169 GLN A N 1
ATOM 1412 C CA . GLN A 1 169 ? -12.952 4.178 3.816 1.00 87.31 169 GLN A CA 1
ATOM 1413 C C . GLN A 1 169 ? -11.763 3.718 4.670 1.00 87.31 169 GLN A C 1
ATOM 1415 O O . GLN A 1 169 ? -11.633 4.143 5.809 1.00 87.31 169 GLN A O 1
ATOM 1420 N N . THR A 1 170 ? -10.834 2.950 4.092 1.00 90.12 170 THR A N 1
ATOM 1421 C CA . THR A 1 170 ? -9.586 2.516 4.730 1.00 90.12 170 THR A CA 1
ATOM 1422 C C . THR A 1 170 ? -8.807 3.710 5.268 1.00 90.12 170 THR A C 1
ATOM 1424 O O . THR A 1 170 ? -8.303 3.646 6.382 1.00 90.12 170 THR A O 1
ATOM 1427 N N . LYS A 1 171 ? -8.704 4.813 4.514 1.00 91.38 171 LYS A N 1
ATOM 1428 C CA . LYS A 1 171 ? -8.018 6.019 5.004 1.00 91.38 171 LYS A CA 1
ATOM 1429 C C . LYS A 1 171 ? -8.696 6.603 6.235 1.00 91.38 171 LYS A C 1
ATOM 1431 O O . LYS A 1 171 ? -7.995 6.922 7.188 1.00 91.38 171 LYS A O 1
ATOM 1436 N N . SER A 1 172 ? -10.019 6.743 6.211 1.00 89.81 172 SER A N 1
ATOM 1437 C CA . SER A 1 172 ? -10.782 7.264 7.345 1.00 89.81 172 SER A CA 1
ATOM 1438 C C . SER A 1 172 ? -10.646 6.350 8.562 1.00 89.81 172 SER A C 1
ATOM 1440 O O . SER A 1 172 ? -10.301 6.826 9.637 1.00 89.81 172 SER A O 1
ATOM 1442 N N . THR A 1 173 ? -10.789 5.033 8.385 1.00 89.62 173 THR A N 1
ATOM 1443 C CA . THR A 1 173 ? -10.611 4.034 9.452 1.00 89.62 173 THR A CA 1
ATOM 1444 C C . THR A 1 173 ? -9.194 4.062 10.032 1.00 89.62 173 THR A C 1
ATOM 1446 O O . THR A 1 173 ? -9.031 4.041 11.248 1.00 89.62 173 THR A O 1
ATOM 1449 N N . VAL A 1 174 ? -8.158 4.160 9.190 1.00 92.69 174 VAL A N 1
ATOM 1450 C CA . VAL A 1 174 ? -6.762 4.294 9.641 1.00 92.69 174 VAL A CA 1
ATOM 1451 C C . VAL A 1 174 ? -6.545 5.614 10.379 1.00 92.69 174 VAL A C 1
ATOM 1453 O O . VAL A 1 174 ? -5.852 5.632 11.389 1.00 92.69 174 VAL A O 1
ATOM 1456 N N . ALA A 1 175 ? -7.128 6.718 9.908 1.00 91.81 175 ALA A N 1
ATOM 1457 C CA . ALA A 1 175 ? -7.001 8.015 10.568 1.00 91.81 175 ALA A CA 1
ATOM 1458 C C . ALA A 1 175 ? -7.652 8.012 11.958 1.00 91.81 175 ALA A C 1
ATOM 1460 O O . ALA A 1 175 ? -7.056 8.524 12.904 1.00 91.81 175 ALA A O 1
ATOM 1461 N N . ILE A 1 176 ? -8.830 7.396 12.084 1.00 90.81 176 ILE A N 1
ATOM 1462 C CA . ILE A 1 176 ? -9.512 7.184 13.364 1.00 90.81 176 ILE A CA 1
ATOM 1463 C C . ILE A 1 176 ? -8.636 6.327 14.281 1.00 90.81 176 ILE A C 1
ATOM 1465 O O . ILE A 1 176 ? -8.280 6.770 15.369 1.00 90.81 176 ILE A O 1
ATOM 1469 N N . MET A 1 177 ? -8.195 5.158 13.804 1.00 92.38 177 MET A N 1
ATOM 1470 C CA . MET A 1 177 ? -7.354 4.256 14.590 1.00 92.38 177 MET A CA 1
ATOM 1471 C C . MET A 1 177 ? -6.051 4.921 15.034 1.00 92.38 177 MET A C 1
ATOM 1473 O O . MET A 1 177 ? -5.640 4.734 16.168 1.00 92.38 177 MET A O 1
ATOM 1477 N N . ASN A 1 178 ? -5.400 5.721 14.187 1.00 93.06 178 ASN A N 1
ATOM 1478 C CA . ASN A 1 178 ? -4.167 6.412 14.562 1.00 93.06 178 ASN A CA 1
ATOM 1479 C C . ASN A 1 178 ? -4.392 7.396 15.719 1.00 93.06 178 ASN A C 1
ATOM 1481 O O . ASN A 1 178 ? -3.530 7.505 16.591 1.00 93.06 178 ASN A O 1
ATOM 1485 N N . ARG A 1 179 ? -5.534 8.098 15.753 1.00 90.81 179 ARG A N 1
ATOM 1486 C CA . ARG A 1 179 ? -5.883 8.996 16.869 1.00 90.81 179 ARG A CA 1
ATOM 1487 C C . ARG A 1 179 ? -6.056 8.208 18.164 1.00 90.81 179 ARG A C 1
ATOM 1489 O O . ARG A 1 179 ? -5.442 8.565 19.164 1.00 90.81 179 ARG A O 1
ATOM 1496 N N . THR A 1 180 ? -6.814 7.114 18.115 1.00 87.88 180 THR A N 1
ATOM 1497 C CA . THR A 1 180 ? -7.023 6.205 19.249 1.00 87.88 180 THR A CA 1
ATOM 1498 C C . THR A 1 180 ? -5.697 5.606 19.721 1.00 87.88 180 THR A C 1
ATOM 1500 O O . THR A 1 180 ? -5.323 5.744 20.878 1.00 87.88 180 THR A O 1
ATOM 1503 N N . LEU A 1 181 ? -4.914 5.037 18.803 1.00 90.19 181 LEU A N 1
ATOM 1504 C CA . LEU A 1 181 ? -3.630 4.392 19.070 1.00 90.19 181 LEU A CA 1
ATOM 1505 C C . LEU A 1 181 ? -2.610 5.349 19.696 1.00 90.19 181 LEU A C 1
ATOM 1507 O O . LEU A 1 181 ? -1.831 4.929 20.547 1.00 90.19 181 LEU A O 1
ATOM 1511 N N . SER A 1 182 ? -2.626 6.631 19.318 1.00 88.19 182 SER A N 1
ATOM 1512 C CA . SER A 1 182 ? -1.706 7.637 19.867 1.00 88.19 182 SER A CA 1
ATOM 1513 C C . SER A 1 182 ? -1.836 7.773 21.388 1.00 88.19 182 SER A C 1
ATOM 1515 O O . SER A 1 182 ? -0.834 7.996 22.062 1.00 88.19 182 SER A O 1
ATOM 1517 N N . GLN A 1 183 ? -3.038 7.569 21.936 1.00 87.12 183 GLN A N 1
ATOM 1518 C CA . GLN A 1 183 ? -3.285 7.594 23.381 1.00 87.12 183 GLN A CA 1
ATOM 1519 C C . GLN A 1 183 ? -2.619 6.401 24.086 1.00 87.12 183 GLN A C 1
ATOM 1521 O O . GLN A 1 183 ? -1.967 6.574 25.112 1.00 87.12 183 GLN A O 1
ATOM 1526 N N . TYR A 1 184 ? -2.703 5.204 23.497 1.00 84.62 184 TYR A N 1
ATOM 1527 C CA . TYR A 1 184 ? -2.096 3.985 24.050 1.00 84.62 184 TYR A CA 1
ATOM 1528 C C . TYR A 1 184 ? -0.570 3.938 23.866 1.00 84.62 184 TYR A C 1
ATOM 1530 O O . TYR A 1 184 ? 0.139 3.363 24.690 1.00 84.62 184 TYR A O 1
ATOM 1538 N N . LEU A 1 185 ? -0.035 4.544 22.799 1.00 86.62 185 LEU A N 1
ATOM 1539 C CA . LEU A 1 185 ? 1.408 4.547 22.526 1.00 86.62 185 LEU A CA 1
ATOM 1540 C C . LEU A 1 185 ? 2.205 5.366 23.546 1.00 86.62 185 LEU A C 1
ATOM 1542 O O . LEU A 1 185 ? 3.322 4.971 23.883 1.00 86.62 185 LEU A O 1
ATOM 1546 N N . LEU A 1 186 ? 1.627 6.449 24.074 1.00 83.25 186 LEU A N 1
ATOM 1547 C CA . LEU A 1 186 ? 2.235 7.273 25.128 1.00 83.25 186 LEU A CA 1
ATOM 1548 C C . LEU A 1 186 ? 2.536 6.472 26.404 1.00 83.25 186 LEU A C 1
ATOM 1550 O O . LEU A 1 186 ? 3.452 6.812 27.143 1.00 83.25 186 LEU A O 1
ATOM 1554 N N . GLN A 1 187 ? 1.791 5.391 26.640 1.00 82.69 187 GLN A N 1
ATOM 1555 C CA . GLN A 1 187 ? 1.936 4.522 27.808 1.00 82.69 187 GLN A CA 1
ATOM 1556 C C . GLN A 1 187 ? 2.844 3.308 27.535 1.00 82.69 187 GLN A C 1
ATOM 1558 O O . GLN A 1 187 ? 3.079 2.488 28.423 1.00 82.69 187 GLN A O 1
ATOM 1563 N N . SER A 1 188 ? 3.356 3.148 26.307 1.00 82.56 188 SER A N 1
ATOM 1564 C CA . SER A 1 188 ? 4.155 1.976 25.943 1.00 82.56 188 SER A CA 1
ATOM 1565 C C . SER A 1 188 ? 5.602 2.095 26.441 1.00 82.56 188 SER A C 1
ATOM 1567 O O . SER A 1 188 ? 6.373 2.927 25.978 1.00 82.56 188 SER A O 1
ATOM 1569 N N . LEU A 1 189 ? 5.974 1.234 27.394 1.00 82.75 189 LEU A N 1
ATOM 1570 C CA . LEU A 1 189 ? 7.302 1.224 28.032 1.00 82.75 189 LEU A CA 1
ATOM 1571 C C . LEU A 1 189 ? 8.357 0.399 27.275 1.00 82.75 189 LEU A C 1
ATOM 1573 O O . LEU A 1 189 ? 9.546 0.500 27.561 1.00 82.75 189 LEU A O 1
ATOM 1577 N N . SER A 1 190 ? 7.943 -0.453 26.333 1.00 88.25 190 SER A N 1
ATOM 1578 C CA . SER A 1 190 ? 8.849 -1.348 25.609 1.00 88.25 190 SER A CA 1
ATOM 1579 C C . SER A 1 190 ? 8.520 -1.406 24.124 1.00 88.25 190 SER A C 1
ATOM 1581 O O . SER A 1 190 ? 7.356 -1.335 23.726 1.00 88.25 190 SER A O 1
ATOM 1583 N N . LEU A 1 191 ? 9.552 -1.629 23.305 1.00 88.69 191 LEU A N 1
ATOM 1584 C CA . LEU A 1 191 ? 9.400 -1.834 21.864 1.00 88.69 191 LEU A CA 1
ATOM 1585 C C . LEU A 1 191 ? 8.455 -3.003 21.552 1.00 88.69 191 LEU A C 1
ATOM 1587 O O . LEU A 1 191 ? 7.664 -2.926 20.614 1.00 88.69 191 LEU A O 1
ATOM 1591 N N . GLN A 1 192 ? 8.508 -4.068 22.359 1.00 86.81 192 GLN A N 1
ATOM 1592 C CA . GLN A 1 192 ? 7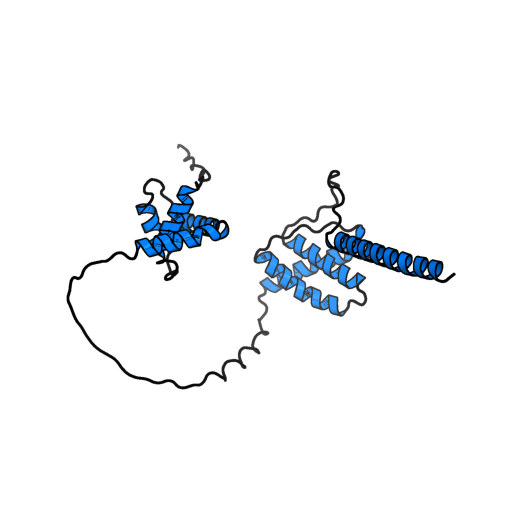.596 -5.207 22.257 1.00 86.81 192 GLN A CA 1
ATOM 1593 C C . GLN A 1 192 ? 6.139 -4.740 22.359 1.00 86.81 192 GLN A C 1
ATOM 1595 O O . GLN A 1 192 ? 5.307 -5.091 21.522 1.00 86.81 192 GLN A O 1
ATOM 1600 N N . ASN A 1 193 ? 5.844 -3.906 23.357 1.00 87.94 193 ASN A N 1
ATOM 1601 C CA . ASN A 1 193 ? 4.504 -3.389 23.609 1.00 87.94 193 ASN A CA 1
ATOM 1602 C C . ASN A 1 193 ? 4.055 -2.460 22.480 1.00 87.94 193 ASN A C 1
ATOM 1604 O O . ASN A 1 193 ? 2.943 -2.602 21.980 1.00 87.94 193 ASN A O 1
ATOM 1608 N N . THR A 1 194 ? 4.936 -1.580 22.004 1.00 91.06 194 THR A N 1
ATOM 1609 C CA . THR A 1 194 ? 4.666 -0.716 20.847 1.00 91.06 194 THR A CA 1
ATOM 1610 C C . THR A 1 194 ? 4.324 -1.544 19.602 1.00 91.06 194 THR A C 1
ATOM 1612 O O . THR A 1 194 ? 3.302 -1.312 18.955 1.00 91.06 194 THR A O 1
ATOM 1615 N N . CYS A 1 195 ? 5.125 -2.564 19.285 1.00 90.25 195 CYS A N 1
ATOM 1616 C CA . CYS A 1 195 ? 4.877 -3.468 18.160 1.00 90.25 195 CYS A CA 1
ATOM 1617 C C . CYS A 1 195 ? 3.567 -4.259 18.323 1.00 90.25 195 CYS A C 1
ATOM 1619 O O . CYS A 1 195 ? 2.848 -4.461 17.342 1.00 90.25 195 CYS A O 1
ATOM 1621 N N . ASN A 1 196 ? 3.221 -4.673 19.548 1.00 90.06 196 ASN A N 1
ATOM 1622 C C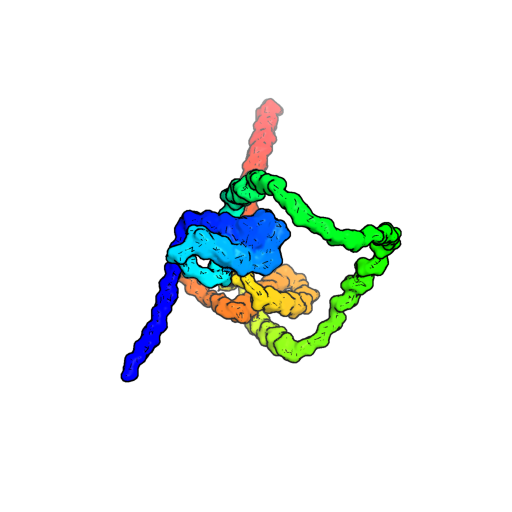A . ASN A 1 196 ? 1.946 -5.328 19.853 1.00 90.06 196 ASN A CA 1
ATOM 1623 C C . ASN A 1 196 ? 0.754 -4.419 19.569 1.00 90.06 196 ASN A C 1
ATOM 1625 O O . ASN A 1 196 ? -0.174 -4.839 18.878 1.00 90.06 196 ASN A O 1
ATOM 1629 N N . LEU A 1 197 ? 0.807 -3.178 20.053 1.00 91.62 197 LEU A N 1
ATOM 1630 C CA . LEU A 1 197 ? -0.236 -2.178 19.840 1.00 91.62 197 LEU A CA 1
ATOM 1631 C C . LEU A 1 197 ? -0.427 -1.897 18.345 1.00 91.62 197 LEU A C 1
ATOM 1633 O O . LEU A 1 197 ? -1.549 -1.955 17.845 1.00 91.62 197 LEU A O 1
ATOM 1637 N N . ILE A 1 198 ? 0.667 -1.688 17.605 1.00 93.12 198 ILE A N 1
ATOM 1638 C CA . ILE A 1 198 ? 0.621 -1.446 16.154 1.00 93.12 198 ILE A CA 1
ATOM 1639 C C . ILE A 1 198 ? 0.021 -2.645 15.412 1.00 93.12 198 ILE A C 1
ATOM 1641 O O . ILE A 1 198 ? -0.813 -2.470 14.521 1.00 93.12 198 ILE A O 1
ATOM 1645 N N . TYR A 1 199 ? 0.417 -3.867 15.776 1.00 92.19 199 TYR A N 1
ATOM 1646 C CA . TYR A 1 199 ? -0.132 -5.073 15.165 1.00 92.19 199 TYR A CA 1
ATOM 1647 C C . TYR A 1 199 ? -1.641 -5.184 15.419 1.00 92.19 199 TYR A C 1
ATOM 1649 O O . TYR A 1 199 ? -2.401 -5.339 14.466 1.00 92.19 199 TYR A O 1
ATOM 1657 N N . CYS A 1 200 ? -2.091 -5.037 16.668 1.00 91.44 200 CYS A N 1
ATOM 1658 C CA . CYS A 1 200 ? -3.512 -5.123 17.021 1.00 91.44 200 CYS A CA 1
ATOM 1659 C C . CYS A 1 200 ? -4.341 -4.029 16.334 1.00 91.44 200 CYS A C 1
ATOM 1661 O O . CYS A 1 200 ? -5.434 -4.305 15.841 1.00 91.44 200 CYS A O 1
ATOM 1663 N N . ALA A 1 201 ? -3.796 -2.817 16.210 1.00 92.81 201 ALA A N 1
ATOM 1664 C CA . ALA A 1 201 ? -4.422 -1.732 15.460 1.00 92.81 201 ALA A CA 1
ATOM 1665 C C . ALA A 1 201 ? -4.595 -2.102 13.980 1.00 92.81 201 ALA A C 1
ATOM 1667 O O . ALA A 1 201 ? -5.680 -1.960 13.417 1.00 92.81 201 ALA A O 1
ATOM 1668 N N . ALA A 1 202 ? -3.554 -2.650 13.350 1.00 92.75 202 ALA A N 1
ATOM 1669 C CA . ALA A 1 202 ? -3.619 -3.083 11.959 1.00 92.75 202 ALA A CA 1
ATOM 1670 C C . ALA A 1 202 ? -4.596 -4.258 11.748 1.00 92.75 202 ALA A C 1
ATOM 1672 O O . ALA A 1 202 ? -5.298 -4.300 10.732 1.00 92.75 202 ALA A O 1
ATOM 1673 N N . VAL A 1 203 ? -4.688 -5.183 12.710 1.00 91.25 203 VAL A N 1
ATOM 1674 C CA . VAL A 1 203 ? -5.682 -6.271 12.728 1.00 91.25 203 VAL A CA 1
ATOM 1675 C C . VAL A 1 203 ? -7.100 -5.702 12.785 1.00 91.25 203 VAL A C 1
ATOM 1677 O O . VAL A 1 203 ? -7.942 -6.078 11.972 1.00 91.25 203 VAL A O 1
ATOM 1680 N N . ALA A 1 204 ? -7.359 -4.768 13.698 1.00 91.19 204 ALA A N 1
ATOM 1681 C CA . ALA A 1 204 ? -8.670 -4.151 13.865 1.00 91.19 204 ALA A CA 1
ATOM 1682 C C . ALA A 1 204 ? -9.101 -3.357 12.619 1.00 91.19 204 ALA A C 1
ATOM 1684 O O . ALA A 1 204 ? -10.222 -3.524 12.144 1.00 91.19 204 ALA A O 1
ATOM 1685 N N . VAL A 1 205 ? -8.194 -2.588 12.004 1.00 91.75 205 VAL A N 1
ATOM 1686 C CA . VAL A 1 205 ? -8.462 -1.917 10.717 1.00 91.75 205 VAL A CA 1
ATOM 1687 C C . VAL A 1 205 ? -8.756 -2.937 9.611 1.00 91.75 205 VAL A C 1
ATOM 1689 O O . VAL A 1 205 ? -9.675 -2.747 8.812 1.00 91.75 205 VAL A O 1
ATOM 1692 N N . SER A 1 206 ? -8.004 -4.039 9.555 1.00 89.88 206 SER A N 1
ATOM 1693 C CA . SER A 1 206 ? -8.249 -5.109 8.578 1.00 89.88 206 SER A CA 1
ATOM 1694 C C . SER A 1 206 ? -9.641 -5.721 8.767 1.00 89.88 206 SER A C 1
ATOM 1696 O O . SER A 1 206 ? -10.369 -5.903 7.796 1.00 89.88 206 SER A O 1
ATOM 1698 N N . HIS A 1 207 ? -10.053 -5.950 10.014 1.00 87.56 207 HIS A N 1
ATOM 1699 C CA . HIS A 1 207 ? -11.377 -6.470 10.337 1.00 87.56 207 HIS A CA 1
ATOM 1700 C C . HIS A 1 207 ? -12.500 -5.515 9.902 1.00 87.56 207 HIS A C 1
ATOM 1702 O O . HIS A 1 207 ? -13.423 -5.926 9.204 1.00 87.56 207 HIS A O 1
ATOM 1708 N N . VAL A 1 208 ? -12.390 -4.226 10.241 1.00 87.19 208 VAL A N 1
ATOM 1709 C CA . VAL A 1 208 ? -13.389 -3.193 9.896 1.00 87.19 208 VAL A CA 1
ATOM 1710 C C . VAL A 1 208 ? -13.496 -2.984 8.383 1.00 87.19 208 VAL A C 1
ATOM 1712 O O . VAL A 1 208 ? -14.574 -2.727 7.856 1.00 87.19 208 VAL A O 1
ATOM 1715 N N . THR A 1 209 ? -12.392 -3.157 7.653 1.00 85.75 209 THR A N 1
ATOM 1716 C CA . THR A 1 209 ? -12.384 -3.111 6.180 1.00 85.75 209 THR A CA 1
ATOM 1717 C C . THR A 1 209 ? -12.901 -4.400 5.521 1.00 85.75 209 THR A C 1
ATOM 1719 O O . THR A 1 209 ? -12.879 -4.513 4.294 1.00 85.75 209 THR A O 1
ATOM 1722 N N . GLY A 1 210 ? -13.387 -5.367 6.309 1.00 80.50 210 GLY A N 1
ATOM 1723 C CA . GLY A 1 210 ? -13.971 -6.622 5.832 1.00 80.50 210 GLY A CA 1
ATOM 1724 C C . GLY A 1 210 ? -12.945 -7.689 5.447 1.00 80.50 210 GLY A C 1
ATOM 1725 O O . GLY A 1 210 ? -13.301 -8.696 4.831 1.00 80.50 210 GLY A O 1
ATOM 1726 N N . LEU A 1 211 ? -11.666 -7.500 5.785 1.00 79.06 211 LEU A N 1
ATOM 1727 C CA . LEU A 1 211 ? -10.624 -8.492 5.546 1.00 79.06 211 LEU A CA 1
ATOM 1728 C C . LEU A 1 211 ? -10.594 -9.482 6.708 1.00 79.06 211 LEU A C 1
ATOM 1730 O O . LEU A 1 211 ? -10.197 -9.159 7.827 1.00 79.06 211 LEU A O 1
ATOM 1734 N N . ARG A 1 212 ? -10.980 -10.727 6.425 1.00 70.19 212 ARG A N 1
ATOM 1735 C CA . ARG A 1 212 ? -10.831 -11.823 7.382 1.00 70.19 212 ARG A CA 1
ATOM 1736 C C . ARG A 1 212 ? -9.354 -12.180 7.485 1.00 70.19 212 ARG A C 1
ATOM 1738 O O . ARG A 1 212 ? -8.753 -12.658 6.523 1.00 70.19 212 ARG A O 1
ATOM 1745 N N . ILE A 1 213 ? -8.769 -11.941 8.652 1.00 70.31 213 ILE A N 1
ATOM 1746 C CA . ILE A 1 213 ? -7.460 -12.488 9.000 1.00 70.31 213 ILE A CA 1
ATOM 1747 C C . ILE A 1 213 ? -7.711 -13.960 9.285 1.00 70.31 213 ILE A C 1
ATOM 1749 O O . ILE A 1 213 ? -8.201 -14.315 10.355 1.00 70.31 213 ILE A O 1
ATOM 1753 N N . GLY A 1 214 ? -7.500 -14.783 8.258 1.00 59.41 214 GLY A N 1
ATOM 1754 C CA . GLY A 1 214 ? -7.678 -16.220 8.360 1.00 59.41 214 GLY A CA 1
ATOM 1755 C C . GLY A 1 214 ? -6.810 -16.767 9.483 1.00 59.41 214 GLY A C 1
ATOM 1756 O O . GLY A 1 214 ? -5.617 -16.459 9.563 1.00 59.41 214 GLY A O 1
ATOM 1757 N N . GLU A 1 215 ? -7.415 -17.596 10.330 1.00 54.03 215 GLU A N 1
ATOM 1758 C CA . GLU A 1 215 ? -6.662 -18.620 11.039 1.00 54.03 215 GLU A CA 1
ATOM 1759 C C . GLU A 1 215 ? -5.868 -19.401 10.001 1.00 54.03 215 GLU A C 1
ATOM 1761 O O . GLU A 1 215 ? -6.310 -19.579 8.866 1.00 54.03 215 GLU A O 1
ATOM 1766 N N . MET A 1 216 ? -4.642 -19.737 10.370 1.00 47.00 216 MET A N 1
ATOM 1767 C CA . MET A 1 216 ? -3.581 -20.216 9.502 1.00 47.00 216 MET A CA 1
ATOM 1768 C C . MET A 1 216 ? -4.010 -21.477 8.734 1.00 47.00 216 MET A C 1
ATOM 1770 O O . MET A 1 216 ? -3.673 -22.590 9.116 1.00 47.00 216 MET A O 1
ATOM 1774 N N . VAL A 1 217 ? -4.733 -21.314 7.621 1.00 44.28 217 VAL A N 1
ATOM 1775 C CA . VAL A 1 217 ? -4.892 -22.367 6.623 1.00 44.28 217 VAL A CA 1
AT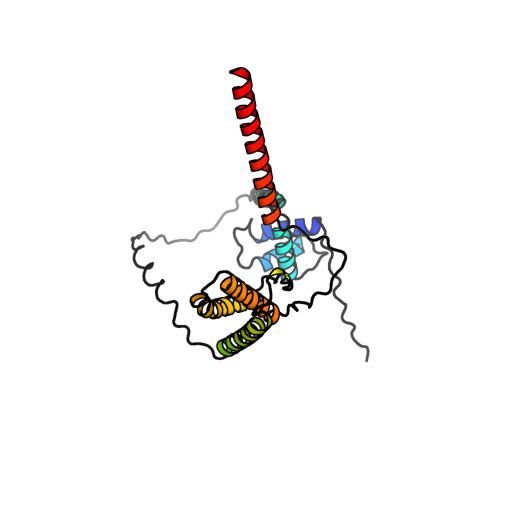OM 1776 C C . VAL A 1 217 ? -3.521 -22.476 5.994 1.00 44.28 217 VAL A C 1
ATOM 1778 O O . VAL A 1 217 ? -3.111 -21.626 5.197 1.00 44.28 217 VAL A O 1
ATOM 1781 N N . GLN A 1 218 ? -2.764 -23.469 6.450 1.00 45.84 218 GLN A N 1
ATOM 1782 C CA . GLN A 1 218 ? -1.475 -23.810 5.886 1.00 45.84 218 GLN A CA 1
ATOM 1783 C C . GLN A 1 218 ? -1.686 -24.217 4.427 1.00 45.84 218 GLN A C 1
ATOM 1785 O O . GLN A 1 218 ? -1.880 -25.380 4.099 1.00 45.84 218 GLN A O 1
ATOM 1790 N N . SER A 1 219 ? -1.671 -23.233 3.529 1.00 47.28 219 SER A N 1
ATOM 1791 C CA . SER A 1 219 ? -1.453 -23.472 2.111 1.00 47.28 219 SER A CA 1
ATOM 1792 C C . SER A 1 219 ? -0.015 -23.990 2.015 1.00 47.28 219 SER A C 1
ATOM 1794 O O . SER A 1 219 ? 0.945 -23.214 2.050 1.00 47.28 219 SER A O 1
ATOM 1796 N N . SER A 1 220 ? 0.125 -25.312 1.971 1.00 50.72 220 SER A N 1
ATOM 1797 C CA . SER A 1 220 ? 1.366 -26.072 2.158 1.00 50.72 220 SER A CA 1
ATOM 1798 C C . SER A 1 220 ? 2.438 -25.855 1.082 1.00 50.72 220 SER A C 1
ATOM 1800 O O . SER A 1 220 ? 3.494 -26.471 1.150 1.00 50.72 220 SER A O 1
ATOM 1802 N N . ASN A 1 221 ? 2.211 -24.986 0.091 1.00 55.88 221 ASN A N 1
ATOM 1803 C CA . ASN A 1 221 ? 3.031 -24.957 -1.125 1.00 55.88 221 ASN A CA 1
ATOM 1804 C C . ASN A 1 221 ? 3.824 -23.660 -1.353 1.00 55.88 221 ASN A C 1
ATOM 1806 O O . ASN A 1 221 ? 4.512 -23.535 -2.367 1.00 55.88 221 ASN A O 1
ATOM 1810 N N . HIS A 1 222 ? 3.805 -22.699 -0.425 1.00 55.16 222 HIS A N 1
ATOM 1811 C CA . HIS A 1 222 ? 4.663 -21.517 -0.535 1.00 55.16 222 HIS A CA 1
ATOM 1812 C C . HIS A 1 222 ? 5.912 -21.652 0.334 1.00 55.16 222 HIS A C 1
ATOM 1814 O O . HIS A 1 222 ? 5.852 -21.533 1.556 1.00 55.16 222 HIS A O 1
ATOM 1820 N N . LYS A 1 223 ? 7.066 -21.841 -0.326 1.00 62.59 223 LYS A N 1
ATOM 1821 C CA . LYS A 1 223 ? 8.389 -21.723 0.306 1.00 62.59 223 LYS A CA 1
ATOM 1822 C C . LYS A 1 223 ? 8.432 -20.438 1.147 1.00 62.59 223 LYS A C 1
ATOM 1824 O O . LYS A 1 223 ? 7.964 -19.400 0.662 1.00 62.59 223 LYS A O 1
ATOM 1829 N N . PRO A 1 224 ? 8.988 -20.471 2.372 1.00 64.38 224 PRO A N 1
ATOM 1830 C CA . PRO A 1 224 ? 9.044 -19.300 3.235 1.00 64.38 224 PRO A CA 1
ATOM 1831 C C . PRO A 1 224 ? 9.833 -18.196 2.529 1.00 64.38 224 PRO A C 1
ATOM 1833 O O . PRO A 1 224 ? 11.054 -18.258 2.397 1.00 64.38 224 PRO A O 1
ATOM 1836 N N . GLN A 1 225 ? 9.119 -17.195 2.013 1.00 71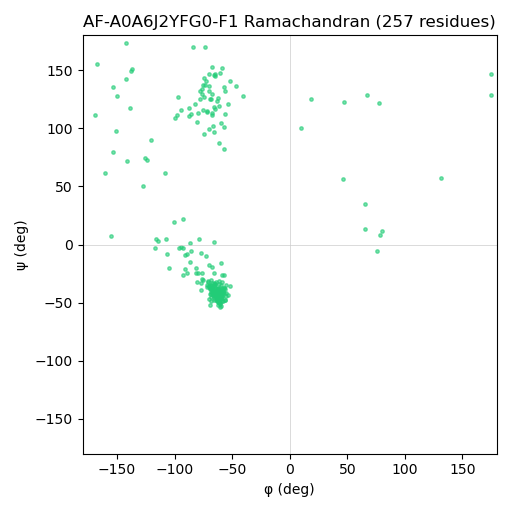.38 225 GLN A N 1
ATOM 1837 C CA . GLN A 1 225 ? 9.743 -16.093 1.299 1.00 71.38 225 GLN A CA 1
ATOM 1838 C C . GLN A 1 225 ? 10.568 -15.281 2.305 1.00 71.38 225 GLN A C 1
ATOM 1840 O O . GLN A 1 225 ? 10.013 -14.670 3.221 1.00 71.38 225 GLN A O 1
ATOM 1845 N N . ILE A 1 226 ? 11.894 -15.304 2.153 1.00 79.25 226 ILE A N 1
ATOM 1846 C CA . ILE A 1 226 ? 12.806 -14.503 2.974 1.00 79.25 226 ILE A CA 1
ATOM 1847 C C . ILE A 1 226 ? 12.486 -13.028 2.703 1.00 79.25 226 ILE A C 1
ATOM 1849 O O . ILE A 1 226 ? 12.510 -12.605 1.541 1.00 79.25 226 ILE A O 1
ATOM 1853 N N . PRO A 1 227 ? 12.164 -12.228 3.734 1.00 83.00 227 PRO A N 1
ATOM 1854 C CA . PRO A 1 227 ? 11.794 -10.844 3.513 1.00 83.00 227 PRO A CA 1
ATOM 1855 C C . PRO A 1 227 ? 12.994 -10.050 2.962 1.00 83.00 227 PRO A C 1
ATOM 1857 O O . PRO A 1 227 ? 14.136 -10.303 3.361 1.00 83.00 227 PRO A O 1
ATOM 1860 N N . PRO A 1 228 ? 12.772 -9.051 2.083 1.00 84.94 228 PRO A N 1
ATOM 1861 C CA . PRO A 1 228 ? 13.858 -8.331 1.414 1.00 84.94 228 PRO A CA 1
ATOM 1862 C C . PRO A 1 228 ? 14.881 -7.706 2.367 1.00 84.94 228 PRO A C 1
ATOM 1864 O O . PRO A 1 228 ? 16.068 -7.669 2.054 1.00 84.94 228 PRO A O 1
ATOM 1867 N N . TRP A 1 229 ? 14.442 -7.228 3.535 1.00 89.38 229 TRP A N 1
ATOM 1868 C CA . TRP A 1 229 ? 15.336 -6.642 4.533 1.00 89.38 229 TRP A CA 1
ATOM 1869 C C . TRP A 1 229 ? 16.318 -7.670 5.105 1.00 89.38 229 TRP A C 1
ATOM 1871 O O . TRP A 1 229 ? 17.492 -7.343 5.254 1.00 89.38 229 TRP A O 1
ATOM 1881 N N . LYS A 1 230 ? 15.873 -8.911 5.345 1.00 91.50 230 LYS A N 1
ATOM 1882 C CA . LYS A 1 230 ? 16.720 -9.990 5.864 1.00 91.50 230 LYS A CA 1
ATOM 1883 C C . LYS A 1 230 ? 17.791 -10.344 4.842 1.00 91.50 230 LYS A C 1
ATOM 1885 O O . LYS A 1 230 ? 18.968 -10.327 5.176 1.00 91.50 230 LYS A O 1
ATOM 1890 N N . ARG A 1 231 ? 17.397 -10.494 3.572 1.00 92.12 231 ARG A N 1
ATOM 1891 C CA . ARG A 1 231 ? 18.339 -10.722 2.465 1.00 92.12 231 ARG A CA 1
ATOM 1892 C C . ARG A 1 231 ? 19.380 -9.603 2.349 1.00 92.12 231 ARG A C 1
ATOM 1894 O O . ARG A 1 231 ? 20.553 -9.873 2.128 1.00 92.12 231 ARG A O 1
ATOM 1901 N N . ARG A 1 232 ? 18.970 -8.336 2.502 1.00 93.75 232 ARG A N 1
ATOM 1902 C CA . ARG A 1 232 ? 19.909 -7.197 2.487 1.00 93.75 232 ARG A CA 1
ATOM 1903 C C . ARG A 1 232 ? 20.925 -7.276 3.625 1.00 93.75 232 ARG A C 1
ATOM 1905 O O . ARG A 1 232 ? 22.103 -7.038 3.385 1.00 93.75 232 ARG A O 1
ATOM 1912 N N . LEU A 1 233 ? 20.477 -7.596 4.839 1.00 94.88 233 LEU A N 1
ATOM 1913 C CA . LEU A 1 233 ? 21.368 -7.737 5.993 1.00 94.88 233 LEU A CA 1
ATOM 1914 C C . LEU A 1 233 ? 22.319 -8.923 5.826 1.00 94.88 233 LEU A C 1
ATOM 1916 O O . LEU A 1 233 ? 23.512 -8.771 6.056 1.00 94.88 233 LEU A O 1
ATOM 1920 N N . GLU A 1 234 ? 21.817 -10.070 5.369 1.00 96.19 234 GLU A N 1
ATOM 1921 C CA . GLU A 1 234 ? 22.629 -11.260 5.094 1.00 96.19 234 GLU A CA 1
ATOM 1922 C C . GLU A 1 234 ? 23.715 -10.977 4.053 1.00 96.19 234 GLU A C 1
ATOM 1924 O O . GLU A 1 234 ? 24.873 -11.331 4.268 1.00 96.19 234 GLU A O 1
ATOM 1929 N N . ASN A 1 235 ? 23.370 -10.274 2.971 1.00 95.69 235 ASN A N 1
ATOM 1930 C CA . ASN A 1 235 ? 24.345 -9.851 1.969 1.00 95.69 235 ASN A CA 1
ATOM 1931 C C . ASN A 1 235 ? 25.396 -8.914 2.575 1.00 95.69 235 ASN A C 1
ATOM 1933 O O . ASN A 1 235 ? 26.583 -9.162 2.417 1.00 95.69 235 ASN A O 1
ATOM 1937 N N . LYS A 1 236 ? 24.982 -7.908 3.356 1.00 96.88 236 LYS A N 1
ATOM 1938 C CA . LYS A 1 236 ? 25.923 -6.982 4.005 1.00 96.88 236 LYS A CA 1
ATOM 1939 C C . LYS A 1 236 ? 26.874 -7.705 4.965 1.00 96.88 236 LYS A C 1
ATOM 1941 O O . LYS A 1 236 ? 28.064 -7.410 4.992 1.00 96.88 236 LYS A O 1
ATOM 1946 N N . ILE A 1 237 ? 26.369 -8.675 5.728 1.00 96.38 237 ILE A N 1
ATOM 1947 C CA . ILE A 1 237 ? 27.190 -9.527 6.600 1.00 96.38 237 ILE A CA 1
ATOM 1948 C C . ILE A 1 237 ? 28.173 -10.353 5.766 1.00 96.38 237 ILE A C 1
ATOM 1950 O O . ILE A 1 237 ? 29.337 -10.477 6.141 1.00 96.38 237 ILE A O 1
ATOM 1954 N N . LYS A 1 238 ? 27.724 -10.917 4.639 1.00 97.06 238 LYS A N 1
ATOM 1955 C CA . LYS A 1 238 ? 28.580 -11.683 3.728 1.00 97.06 238 LYS A CA 1
ATOM 1956 C C . LYS A 1 238 ? 29.711 -10.818 3.171 1.00 97.06 238 LYS A C 1
ATOM 1958 O O . LYS A 1 238 ? 30.857 -11.253 3.217 1.00 97.06 238 LYS A O 1
ATOM 1963 N N . ASP A 1 239 ? 29.408 -9.602 2.732 1.00 96.38 239 ASP A N 1
ATOM 1964 C CA . ASP A 1 239 ? 30.397 -8.668 2.188 1.00 96.38 239 ASP A CA 1
ATOM 1965 C C . ASP A 1 239 ? 31.438 -8.282 3.249 1.00 96.38 239 ASP A C 1
ATOM 1967 O O . ASP A 1 239 ? 32.638 -8.351 2.993 1.00 96.38 239 ASP A O 1
ATOM 1971 N N . ILE A 1 240 ? 30.993 -7.989 4.477 1.00 97.44 240 ILE A N 1
ATOM 1972 C CA . ILE A 1 240 ? 31.886 -7.709 5.614 1.00 97.44 240 ILE A CA 1
ATOM 1973 C C . ILE A 1 240 ? 32.780 -8.918 5.936 1.00 97.44 240 ILE A C 1
ATOM 1975 O O . ILE A 1 240 ? 33.961 -8.768 6.229 1.00 97.44 240 ILE A O 1
ATOM 1979 N N . ARG A 1 241 ? 32.253 -10.145 5.868 1.00 96.50 241 ARG A N 1
ATOM 1980 C CA . ARG A 1 241 ? 33.066 -11.355 6.086 1.00 96.50 241 ARG A CA 1
ATOM 1981 C C . ARG A 1 241 ? 34.134 -11.530 5.008 1.00 96.50 241 ARG A C 1
ATOM 1983 O O . ARG A 1 241 ? 35.229 -11.993 5.318 1.00 96.50 241 ARG A O 1
ATOM 1990 N N . VAL A 1 242 ? 33.829 -11.168 3.761 1.00 96.00 242 VAL A N 1
ATOM 1991 C CA . VAL A 1 242 ? 34.806 -11.191 2.665 1.00 96.00 242 VAL A CA 1
ATOM 1992 C C . VAL A 1 242 ? 35.904 -10.161 2.913 1.00 96.00 242 VAL A C 1
ATOM 1994 O O . VAL A 1 242 ? 37.075 -10.524 2.846 1.00 96.00 242 VAL A O 1
ATOM 1997 N N . THR A 1 243 ? 35.563 -8.920 3.268 1.00 95.75 243 THR A N 1
ATOM 1998 C CA . THR A 1 243 ? 36.576 -7.890 3.552 1.00 95.75 243 THR A CA 1
ATOM 1999 C C . THR A 1 2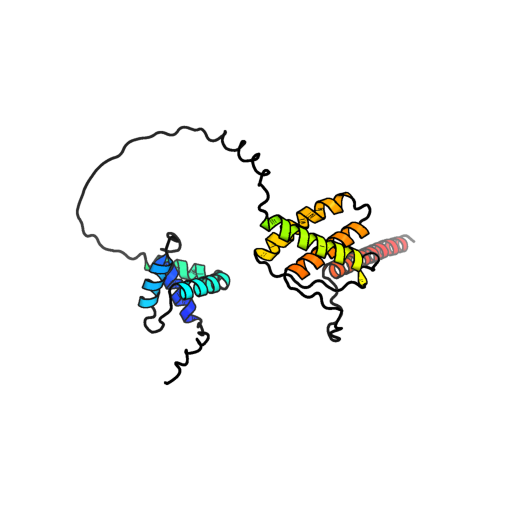43 ? 37.443 -8.245 4.757 1.00 95.75 243 THR A C 1
ATOM 2001 O O . THR A 1 243 ? 38.661 -8.124 4.668 1.00 95.75 243 THR A O 1
ATOM 2004 N N . ILE A 1 244 ? 36.860 -8.773 5.841 1.00 95.19 244 ILE A N 1
ATOM 2005 C CA . ILE A 1 244 ? 37.625 -9.276 6.995 1.00 95.19 244 ILE A CA 1
ATOM 2006 C C . ILE A 1 244 ? 38.593 -10.380 6.563 1.00 95.19 244 ILE A C 1
ATOM 2008 O O . ILE A 1 244 ? 39.758 -10.349 6.948 1.00 95.19 244 ILE A O 1
ATOM 2012 N N . ARG A 1 245 ? 38.142 -11.342 5.746 1.00 93.94 245 ARG A N 1
ATOM 2013 C CA . ARG A 1 245 ? 39.008 -12.421 5.249 1.00 93.94 245 ARG A CA 1
ATOM 2014 C C . ARG A 1 245 ? 40.181 -11.867 4.439 1.00 93.94 245 ARG A C 1
ATOM 2016 O O . ARG A 1 245 ? 41.302 -12.309 4.654 1.00 93.94 245 ARG A O 1
ATOM 2023 N N . VAL A 1 246 ? 39.928 -10.912 3.545 1.00 91.94 246 VAL A N 1
ATOM 2024 C CA . VAL A 1 246 ? 40.966 -10.271 2.724 1.00 91.94 246 VAL A CA 1
ATOM 2025 C C . VAL A 1 246 ? 41.988 -9.547 3.607 1.00 91.94 246 VAL A C 1
ATOM 2027 O O . VAL A 1 246 ? 43.186 -9.800 3.498 1.00 91.94 246 VAL A O 1
ATOM 2030 N N . LEU A 1 247 ? 41.530 -8.714 4.545 1.00 93.12 247 LEU A N 1
ATOM 2031 C CA . LEU A 1 247 ? 42.413 -8.024 5.491 1.00 93.12 247 LEU A CA 1
ATOM 2032 C C . LEU A 1 247 ? 43.233 -9.012 6.327 1.00 93.12 247 LEU A C 1
ATOM 2034 O O . LEU A 1 247 ? 44.441 -8.848 6.461 1.00 93.12 247 LEU A O 1
ATOM 2038 N N . HIS A 1 248 ? 42.600 -10.073 6.829 1.00 93.94 248 HIS A N 1
ATOM 2039 C CA . HIS A 1 248 ? 43.281 -11.122 7.580 1.00 93.94 248 HIS A CA 1
ATOM 2040 C C . HIS A 1 248 ? 44.367 -11.807 6.741 1.00 93.94 248 HIS A C 1
ATOM 2042 O O . HIS A 1 248 ? 45.457 -12.062 7.250 1.00 93.94 248 HIS A O 1
ATOM 2048 N N . THR A 1 249 ? 44.112 -12.098 5.459 1.00 90.44 249 THR A N 1
ATOM 2049 C CA . THR A 1 249 ? 45.134 -12.680 4.574 1.00 90.44 249 THR A CA 1
ATOM 2050 C C . THR A 1 249 ? 46.317 -11.744 4.351 1.00 90.44 249 THR A C 1
ATOM 2052 O O . THR A 1 249 ? 47.447 -12.216 4.414 1.00 90.44 249 THR A O 1
ATOM 2055 N N . TYR A 1 250 ? 46.086 -10.438 4.176 1.00 90.00 250 TYR A N 1
ATOM 2056 C CA . TYR A 1 250 ? 47.169 -9.455 4.069 1.00 90.00 250 TYR A CA 1
ATOM 2057 C C . TYR A 1 250 ? 48.001 -9.395 5.356 1.00 90.00 250 TYR A C 1
ATOM 2059 O O . TYR A 1 250 ? 49.199 -9.650 5.316 1.00 90.00 250 TYR A O 1
ATOM 2067 N N . LEU A 1 251 ? 47.352 -9.216 6.513 1.00 88.56 251 LEU A N 1
ATOM 2068 C CA . LEU A 1 251 ? 48.009 -9.209 7.828 1.00 88.56 251 LEU A CA 1
ATOM 2069 C C . LEU A 1 251 ? 48.807 -10.491 8.111 1.00 88.56 251 LEU A C 1
ATOM 2071 O O . LEU A 1 251 ? 49.873 -10.448 8.716 1.00 88.56 251 LEU A O 1
ATOM 2075 N N . THR A 1 252 ? 48.301 -11.653 7.697 1.00 84.50 252 THR A N 1
ATOM 2076 C CA . THR A 1 252 ? 48.989 -12.932 7.932 1.00 84.50 252 THR A CA 1
ATOM 2077 C C . THR A 1 252 ? 50.166 -13.134 6.974 1.00 84.50 252 THR A C 1
ATOM 2079 O O . THR A 1 252 ? 51.163 -13.741 7.361 1.00 84.50 252 THR A O 1
ATOM 2082 N N . ASN A 1 253 ? 50.069 -12.642 5.736 1.00 74.94 253 ASN A N 1
ATOM 2083 C CA . ASN A 1 253 ? 51.134 -12.756 4.740 1.00 74.94 253 ASN A CA 1
ATOM 2084 C C . ASN A 1 253 ? 52.269 -11.749 4.987 1.00 74.94 253 ASN A C 1
ATOM 2086 O O . ASN A 1 253 ? 53.427 -12.147 4.908 1.00 74.94 253 ASN A O 1
ATOM 2090 N N . ASP A 1 254 ? 51.971 -10.511 5.388 1.00 68.88 254 ASP A N 1
ATOM 2091 C CA . ASP A 1 254 ? 52.997 -9.517 5.752 1.00 68.88 254 ASP A CA 1
ATOM 2092 C C . ASP A 1 254 ? 53.848 -9.988 6.944 1.00 68.88 254 ASP A C 1
ATOM 2094 O O . ASP A 1 254 ? 55.069 -9.835 6.962 1.00 68.88 254 ASP A O 1
ATOM 2098 N N . ASN A 1 255 ? 53.228 -10.664 7.915 1.00 60.72 255 ASN A N 1
ATOM 2099 C CA . ASN A 1 255 ? 53.935 -11.264 9.051 1.00 60.72 255 ASN A CA 1
ATOM 2100 C C . ASN A 1 255 ? 54.801 -12.484 8.679 1.00 60.72 255 ASN A C 1
ATOM 2102 O O . ASN A 1 255 ? 55.656 -12.881 9.469 1.00 60.72 255 ASN A O 1
ATOM 2106 N N . LYS A 1 256 ? 54.582 -13.101 7.510 1.00 58.97 256 LYS A N 1
ATOM 2107 C CA . LYS A 1 256 ? 55.405 -14.213 6.999 1.00 58.97 256 LYS A CA 1
ATOM 2108 C C . LYS A 1 256 ? 56.589 -13.748 6.154 1.00 58.97 256 LYS A C 1
ATOM 2110 O O . LYS A 1 256 ? 57.547 -14.496 6.050 1.00 58.97 256 LYS A O 1
ATOM 2115 N N . ILE A 1 257 ? 56.513 -12.562 5.549 1.00 59.00 257 ILE A N 1
ATOM 2116 C CA . ILE A 1 257 ? 57.590 -11.990 4.722 1.00 59.00 257 ILE A CA 1
ATOM 2117 C C . ILE A 1 257 ? 58.669 -11.327 5.599 1.00 59.00 257 ILE A C 1
ATOM 2119 O O . ILE A 1 257 ? 59.825 -11.253 5.201 1.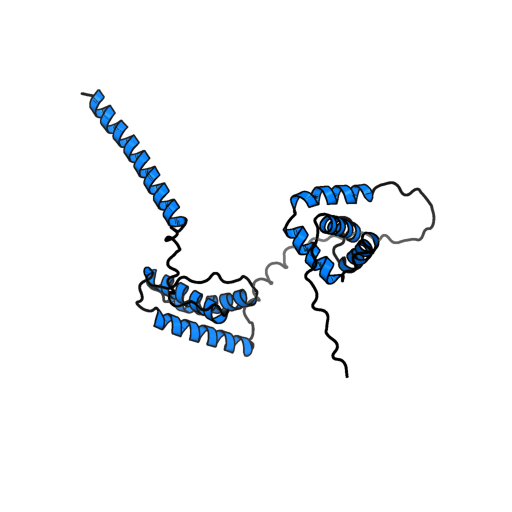00 59.00 257 ILE A O 1
ATOM 2123 N N . ASN A 1 258 ? 58.310 -10.897 6.813 1.00 55.00 258 ASN A N 1
ATOM 2124 C CA . ASN A 1 258 ? 59.216 -10.258 7.778 1.00 55.00 258 ASN A CA 1
ATOM 2125 C C . ASN A 1 258 ? 59.875 -11.239 8.780 1.00 55.00 258 ASN A C 1
ATOM 2127 O O . ASN A 1 258 ? 60.274 -10.825 9.869 1.00 55.00 258 ASN A O 1
ATOM 2131 N N . LYS A 1 259 ? 59.960 -12.532 8.446 1.00 45.00 259 LYS A N 1
ATOM 2132 C CA . LYS A 1 259 ? 60.677 -13.574 9.202 1.00 45.00 259 LYS A CA 1
ATOM 2133 C C . LYS A 1 259 ? 61.638 -14.304 8.282 1.00 45.00 259 LYS A C 1
ATOM 2135 O O . LYS A 1 259 ? 62.732 -14.645 8.774 1.00 45.00 259 LYS A O 1
#

Mean predicted aligned error: 21.18 Å

Secondary structure (DSSP, 8-state):
---------PPP---HHHHHHHHHHHHHHHTTTT--TTHHHHHHHHHHHH-TTS---HHHHHHHHHHHHHH-HHHHHHHHHHHHHHT-S-----------------------SSSSSSTTS--S--PPPHHHHHHHHHHHHHHHHHHHHHTT--STTSPPPP-----HHHHHHHHHHHHHHHHHHTT--SHHHHHHHHHHHHHHHHHHTT---------TT------HHHHHHHHHHHHHHHHHHHHHHHHHHHHHHT-

Foldseek 3Di:
DDDDDDPDPDPDDQDPVNLLQLLLLQCVLCVLVVRPPPSLVSSQVSSCVSCVPDDDDSVVSVVVNVVSCVPPVPVSVVSSVVSNVVVDDDDDDDDDDDDDDDDDDDDDDDDPDDPPPPVPPPPPDDDDDPVLVVLLVLLVVQLVVLLVVCVPPDPVQDFDQDDDDDDPLLVSLLVSLVVVLVVVCVVDPDPVSNVSSVVSSSVSSCVVSVHDRDDDPCPPPDDPPDDPVNVVVVVVVVVVVVVVVVVVVVVVVVVVVVD

Radius of gyration: 32.4 Å; Cα contacts (8 Å, |Δi|>4): 121; chains: 1; bounding box: 108×78×74 Å